Protein AF-A0AAD0V9E2-F1 (afdb_monomer_lite)

pLDDT: mean 88.87, std 8.42, range [39.0, 98.19]

Sequence (268 aa):
MKTNANAARIAAFSSDPAQRKAGRLEIISRFLQRSKSRSHQDLVESLNKDNLFIHELEEKDLLNFLSLAASHIESHELKSWLDLKFSMALKDHSFDQAKVILDFSTQKTRFAIDEFYGSLSNEILDFLELNQEQIVFEPFVQINWDHNIAGVEGFVRLIKLIEPDAFRQFVKHGHAENREFNTIGLLTQEGHFDGAFDSELADILIGKYLVACLNDTDAADTHKLILDQFDPAKVLYLLATQASYSESRETINALKKARAWADSKPKA

Organism: NCBI:txid629260

Structure (mmCIF, N/CA/C/O backbone):
data_AF-A0AAD0V9E2-F1
#
_entry.id   AF-A0AAD0V9E2-F1
#
loop_
_atom_site.group_PDB
_atom_site.id
_atom_site.type_symbol
_atom_site.label_atom_id
_atom_site.label_alt_id
_atom_site.label_comp_id
_atom_site.label_asym_id
_atom_site.label_entity_id
_atom_site.label_seq_id
_atom_site.pdbx_PDB_ins_code
_atom_site.Cartn_x
_atom_site.Cartn_y
_atom_site.Cartn_z
_atom_site.occupancy
_atom_site.B_iso_or_equiv
_atom_site.auth_seq_id
_atom_site.auth_comp_id
_atom_site.auth_asym_id
_atom_site.auth_atom_id
_atom_site.pdbx_PDB_model_num
ATOM 1 N N . MET A 1 1 ? -7.957 3.459 44.605 1.00 39.53 1 MET A N 1
ATOM 2 C CA . MET A 1 1 ? -6.626 3.998 44.244 1.00 39.53 1 MET A CA 1
ATOM 3 C C . MET A 1 1 ? -6.793 4.900 43.033 1.00 39.53 1 MET A C 1
ATOM 5 O O . MET A 1 1 ? -7.340 4.439 42.043 1.00 39.53 1 MET A O 1
ATOM 9 N N . LYS A 1 2 ? -6.408 6.181 43.114 1.00 39.00 2 LYS A N 1
ATOM 10 C CA . LYS A 1 2 ? -6.364 7.070 41.942 1.00 39.00 2 LYS A CA 1
ATOM 11 C C . LYS A 1 2 ? -5.094 6.729 41.164 1.00 39.00 2 LYS A C 1
ATOM 13 O O . LYS A 1 2 ? -4.028 7.240 41.491 1.00 39.00 2 LYS A O 1
ATOM 18 N N . THR A 1 3 ? -5.175 5.817 40.204 1.00 49.50 3 THR A N 1
ATOM 19 C CA . THR A 1 3 ? -4.084 5.636 39.246 1.00 49.50 3 THR A CA 1
ATOM 20 C C . THR A 1 3 ? -3.925 6.933 38.460 1.00 49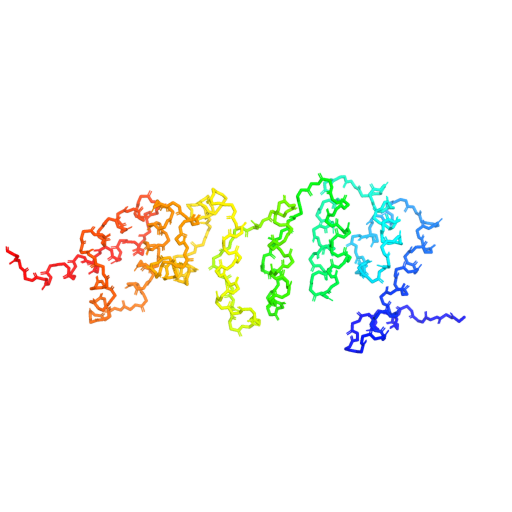.50 3 THR A C 1
ATOM 22 O O . THR A 1 3 ? -4.891 7.529 37.979 1.00 49.50 3 THR A O 1
ATOM 25 N N . ASN A 1 4 ? -2.691 7.431 38.418 1.00 63.94 4 ASN A N 1
ATOM 26 C CA . ASN A 1 4 ? -2.354 8.701 37.791 1.00 63.94 4 ASN A CA 1
ATOM 27 C C . ASN A 1 4 ? -2.741 8.637 36.307 1.00 63.94 4 ASN A C 1
ATOM 29 O O . ASN A 1 4 ? -2.368 7.687 35.613 1.00 63.94 4 ASN A O 1
ATOM 33 N N . ALA A 1 5 ? -3.475 9.633 35.801 1.00 62.62 5 ALA A N 1
ATOM 34 C CA . ALA A 1 5 ? -3.926 9.630 34.408 1.00 62.62 5 ALA A CA 1
ATOM 35 C C . ALA A 1 5 ? -2.751 9.456 33.424 1.00 62.62 5 ALA A C 1
ATOM 37 O O . ALA A 1 5 ? -2.849 8.731 32.435 1.00 62.62 5 ALA A O 1
ATOM 38 N N . ASN A 1 6 ? -1.615 10.046 33.797 1.00 76.19 6 ASN A N 1
ATOM 39 C CA . ASN A 1 6 ? -0.357 10.028 33.066 1.00 76.19 6 ASN A CA 1
ATOM 40 C C . ASN A 1 6 ? 0.352 8.665 33.091 1.00 76.19 6 ASN A C 1
ATOM 42 O O . ASN A 1 6 ? 1.025 8.334 32.124 1.00 76.19 6 ASN A O 1
ATOM 46 N N . ALA A 1 7 ? 0.175 7.854 34.139 1.00 85.00 7 ALA A N 1
ATOM 47 C CA . ALA A 1 7 ? 0.834 6.550 34.241 1.00 85.00 7 ALA A CA 1
ATOM 48 C C . ALA A 1 7 ? 0.309 5.569 33.180 1.00 85.00 7 ALA A C 1
ATOM 50 O O . ALA A 1 7 ? 1.101 4.949 32.481 1.00 85.00 7 ALA A O 1
ATOM 51 N N . ALA A 1 8 ? -1.014 5.512 32.985 1.00 85.00 8 ALA A N 1
ATOM 52 C CA . ALA A 1 8 ? -1.628 4.679 31.947 1.00 85.00 8 ALA A CA 1
ATOM 53 C C . ALA A 1 8 ? -1.215 5.114 30.533 1.00 85.00 8 ALA A C 1
ATOM 55 O O . ALA A 1 8 ? -0.962 4.276 29.675 1.00 85.00 8 ALA A O 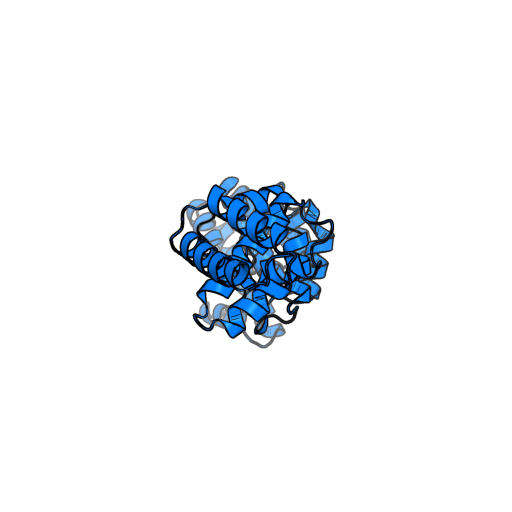1
ATOM 56 N N . ARG A 1 9 ? -1.104 6.433 30.302 1.00 85.44 9 ARG A N 1
ATOM 57 C CA . ARG A 1 9 ? -0.650 6.986 29.016 1.00 85.44 9 ARG A CA 1
ATOM 58 C C . ARG A 1 9 ? 0.783 6.580 28.705 1.00 85.44 9 ARG A C 1
ATOM 60 O O . ARG A 1 9 ? 1.043 6.207 27.575 1.00 85.44 9 ARG A O 1
ATOM 67 N N . ILE A 1 10 ? 1.684 6.630 29.685 1.00 88.31 10 ILE A N 1
ATOM 68 C CA . ILE A 1 10 ? 3.071 6.178 29.507 1.00 88.31 10 ILE A CA 1
ATOM 69 C C . ILE A 1 10 ? 3.104 4.663 29.279 1.00 88.31 10 ILE A C 1
ATOM 71 O O . ILE A 1 10 ? 3.723 4.199 28.326 1.00 88.31 10 ILE A O 1
ATOM 75 N N . ALA A 1 11 ? 2.387 3.899 30.110 1.00 90.56 11 ALA A N 1
ATOM 76 C CA . ALA A 1 11 ? 2.336 2.445 30.006 1.00 90.56 11 ALA A CA 1
ATOM 77 C C . ALA A 1 11 ? 1.823 1.978 28.636 1.00 90.56 11 ALA A C 1
ATOM 79 O O . ALA A 1 11 ? 2.380 1.038 28.088 1.00 90.56 11 ALA A O 1
ATOM 80 N N . ALA A 1 12 ? 0.850 2.675 28.035 1.00 90.19 12 ALA A N 1
ATOM 81 C CA . ALA A 1 12 ? 0.279 2.341 26.727 1.00 90.19 12 ALA A CA 1
ATOM 82 C C . ALA A 1 12 ? 1.270 2.371 25.543 1.00 90.19 12 ALA A C 1
ATOM 84 O O . ALA A 1 12 ? 0.937 1.862 24.470 1.00 90.19 12 ALA A O 1
ATOM 85 N N . PHE A 1 13 ? 2.470 2.929 25.735 1.00 90.44 13 PHE A N 1
ATOM 86 C CA . PHE A 1 13 ? 3.571 2.933 24.762 1.00 90.44 13 PHE A CA 1
ATOM 87 C C . PHE A 1 13 ? 4.803 2.158 25.256 1.00 90.44 13 PHE A C 1
ATOM 89 O O . PHE A 1 13 ? 5.891 2.306 24.705 1.00 90.44 13 PHE A O 1
ATOM 96 N N . SER A 1 14 ? 4.656 1.343 26.304 1.00 92.25 14 SER A N 1
ATOM 97 C CA . SER A 1 14 ? 5.751 0.528 26.830 1.00 92.25 14 SER A CA 1
ATOM 98 C C . SER A 1 14 ? 6.231 -0.506 25.806 1.00 92.25 14 SER A C 1
ATOM 100 O O . SER A 1 14 ? 5.445 -1.072 25.038 1.00 92.25 14 SER A O 1
ATOM 102 N N . SER A 1 15 ? 7.533 -0.790 25.820 1.00 90.75 15 SER A N 1
ATOM 103 C CA . SER A 1 15 ? 8.104 -1.918 25.081 1.00 90.75 15 SER A CA 1
ATOM 104 C C . SER A 1 15 ? 7.726 -3.268 25.699 1.00 90.75 15 SER A C 1
ATOM 106 O O . SER A 1 15 ? 7.717 -4.266 24.986 1.00 90.75 15 SER A O 1
ATOM 108 N N . ASP A 1 16 ? 7.362 -3.300 26.988 1.00 94.25 16 ASP A N 1
ATOM 109 C CA . ASP A 1 16 ? 6.816 -4.478 27.669 1.00 94.25 16 ASP A CA 1
ATOM 110 C C . ASP A 1 16 ? 5.344 -4.695 27.252 1.00 94.25 16 ASP A C 1
ATOM 112 O O . ASP A 1 16 ? 4.491 -3.862 27.591 1.00 94.25 16 ASP A O 1
ATOM 116 N N . PRO A 1 17 ? 5.009 -5.803 26.557 1.00 90.88 17 PRO A N 1
ATOM 117 C CA . PRO A 1 17 ? 3.654 -6.065 26.076 1.00 90.88 17 PRO A CA 1
ATOM 118 C C . PRO A 1 17 ? 2.599 -6.124 27.186 1.00 90.88 17 PRO A C 1
ATOM 120 O O . PRO A 1 17 ? 1.478 -5.656 26.986 1.00 90.88 17 PRO A O 1
ATOM 123 N N . ALA A 1 18 ? 2.938 -6.654 28.366 1.00 93.12 18 ALA A N 1
ATOM 124 C CA . ALA A 1 18 ? 1.983 -6.794 29.462 1.00 93.12 18 ALA A CA 1
ATOM 125 C C . ALA A 1 18 ? 1.617 -5.425 30.051 1.00 93.12 18 ALA A C 1
ATOM 127 O O . ALA A 1 18 ? 0.440 -5.121 30.264 1.00 93.12 18 ALA A O 1
ATOM 128 N N . GLN A 1 19 ? 2.619 -4.565 30.257 1.00 94.19 19 GLN A N 1
ATOM 129 C CA . GLN A 1 19 ? 2.397 -3.186 30.701 1.00 94.19 19 GLN A CA 1
ATOM 130 C C . GLN A 1 19 ? 1.668 -2.363 29.640 1.00 94.19 19 GLN A C 1
ATOM 132 O O . GLN A 1 19 ? 0.772 -1.584 29.975 1.00 94.19 19 GLN A O 1
ATOM 137 N N . ARG A 1 20 ? 2.019 -2.569 28.366 1.00 94.12 20 ARG A N 1
ATOM 138 C CA . ARG A 1 20 ? 1.375 -1.919 27.228 1.00 94.12 20 ARG A CA 1
ATOM 139 C C . ARG A 1 20 ? -0.112 -2.230 27.166 1.00 94.12 20 ARG A C 1
ATOM 141 O O . ARG A 1 20 ? -0.917 -1.297 27.214 1.00 94.12 20 ARG A O 1
ATOM 148 N N . LYS A 1 21 ? -0.477 -3.514 27.163 1.00 94.31 21 LYS A N 1
ATOM 149 C CA . LYS A 1 21 ? -1.875 -3.961 27.179 1.00 94.31 21 LYS A CA 1
ATOM 150 C C . LYS A 1 21 ? -2.628 -3.395 28.383 1.00 94.31 21 LYS A C 1
ATOM 152 O O . LYS A 1 21 ? -3.688 -2.796 28.219 1.00 94.31 21 LYS A O 1
ATOM 157 N N . ALA A 1 22 ? -2.058 -3.486 29.588 1.00 93.81 22 ALA A N 1
ATOM 158 C CA . ALA A 1 22 ? -2.688 -2.952 30.797 1.00 93.81 22 ALA A CA 1
ATOM 159 C C . ALA A 1 22 ? -2.946 -1.434 30.716 1.00 93.81 22 ALA A C 1
ATOM 161 O O . ALA A 1 22 ? -4.046 -0.976 31.032 1.00 93.81 22 ALA A O 1
ATOM 162 N N . GLY A 1 23 ? -1.965 -0.652 30.250 1.00 93.19 23 GLY A N 1
ATOM 163 C CA . GLY A 1 23 ? -2.105 0.796 30.076 1.00 93.19 23 GLY A CA 1
ATOM 164 C C . GLY A 1 23 ? -3.176 1.168 29.049 1.00 93.19 23 GLY A C 1
ATOM 165 O O . GLY A 1 23 ? -4.004 2.045 29.304 1.00 93.19 23 GLY A O 1
ATOM 166 N N . ARG A 1 24 ? -3.206 0.466 27.911 1.00 94.62 24 ARG A N 1
ATOM 167 C CA . ARG A 1 24 ? -4.195 0.659 26.841 1.00 94.62 24 ARG A CA 1
ATOM 168 C C . ARG A 1 24 ? -5.617 0.327 27.298 1.00 94.62 24 ARG A C 1
ATOM 170 O O . ARG A 1 24 ? -6.522 1.143 27.115 1.00 94.62 24 ARG A O 1
ATOM 177 N N . LEU A 1 25 ? -5.805 -0.805 27.978 1.00 95.12 25 LEU A N 1
ATOM 178 C CA . LEU A 1 25 ? -7.095 -1.192 28.559 1.00 95.12 25 LEU A CA 1
ATOM 179 C C . LEU A 1 25 ? -7.564 -0.204 29.637 1.00 95.12 25 LEU A C 1
ATOM 181 O O . LEU A 1 25 ? -8.751 0.119 29.708 1.00 95.12 25 LEU A O 1
ATOM 185 N N . GLU A 1 26 ? -6.653 0.336 30.453 1.00 93.44 26 GLU A N 1
ATOM 186 C CA . GLU A 1 26 ? -7.003 1.359 31.443 1.00 93.44 26 GLU A CA 1
ATOM 187 C C . GLU A 1 26 ? -7.483 2.663 30.780 1.00 93.44 26 GLU A C 1
ATOM 189 O O . GLU A 1 26 ? -8.441 3.278 31.260 1.00 93.44 26 GLU A O 1
ATOM 194 N N . ILE A 1 27 ? -6.870 3.083 29.665 1.00 91.50 27 ILE A N 1
ATOM 195 C CA . ILE A 1 27 ? -7.329 4.245 28.885 1.00 91.50 27 ILE A CA 1
ATOM 196 C C . ILE A 1 27 ? -8.765 4.021 28.390 1.00 91.50 27 ILE A C 1
ATOM 198 O O . ILE A 1 27 ? -9.619 4.885 28.606 1.00 91.50 27 ILE A O 1
ATOM 202 N N . ILE A 1 28 ? -9.051 2.854 27.807 1.00 93.31 28 ILE A N 1
ATOM 203 C CA . ILE A 1 28 ? -10.390 2.504 27.307 1.00 93.31 28 ILE A CA 1
ATOM 204 C C . ILE A 1 28 ? -11.409 2.466 28.450 1.00 93.31 28 ILE A C 1
ATOM 206 O O . ILE A 1 28 ? -12.482 3.059 28.350 1.00 93.31 28 ILE A O 1
ATOM 210 N N . SER A 1 29 ? -11.067 1.835 29.574 1.00 92.06 29 SER A N 1
ATOM 211 C CA . SER A 1 29 ? -11.937 1.766 30.753 1.00 92.06 29 SER A CA 1
ATOM 212 C C . SER A 1 29 ? -12.299 3.158 31.278 1.00 92.06 29 SER A C 1
ATOM 214 O O . SER A 1 29 ? -13.466 3.449 31.550 1.00 92.06 29 SER A O 1
ATOM 216 N N . ARG A 1 30 ? -11.325 4.074 31.351 1.00 88.88 30 ARG A N 1
ATOM 217 C CA . ARG A 1 30 ? -11.574 5.467 31.754 1.00 88.88 30 ARG A CA 1
ATOM 218 C C . ARG A 1 30 ? -12.443 6.213 30.748 1.00 88.88 30 ARG A C 1
ATOM 220 O O . ARG A 1 30 ? -13.294 6.996 31.171 1.00 88.88 30 ARG A O 1
ATOM 227 N N . PHE A 1 31 ? -12.247 5.985 29.451 1.00 90.88 31 PHE A N 1
ATOM 228 C CA . PHE A 1 31 ? -13.122 6.530 28.415 1.00 90.88 31 PHE A CA 1
ATOM 229 C C . PHE A 1 31 ? -14.569 6.051 28.625 1.00 90.88 31 PHE A C 1
ATOM 231 O O . PHE A 1 31 ? -15.468 6.879 28.755 1.00 90.88 31 PHE A O 1
ATOM 238 N N . LEU A 1 32 ? -14.786 4.741 28.793 1.00 89.75 32 LEU A N 1
ATOM 239 C CA . LEU A 1 32 ? -16.109 4.142 29.021 1.00 89.75 32 LEU A CA 1
ATOM 240 C C . LEU A 1 32 ? -16.766 4.577 30.341 1.00 89.75 32 LEU A C 1
ATOM 242 O O . LEU A 1 32 ? -17.988 4.602 30.463 1.00 89.75 32 LEU A O 1
ATOM 246 N N . GLN A 1 33 ? -15.980 4.905 31.367 1.00 88.31 33 GLN A N 1
ATOM 247 C CA . GLN A 1 33 ? -16.515 5.485 32.600 1.00 88.31 33 GLN A CA 1
ATOM 248 C C . GLN A 1 33 ? -16.988 6.924 32.384 1.00 88.31 33 GLN A C 1
ATOM 250 O O . GLN A 1 33 ? -18.043 7.302 32.889 1.00 88.31 33 GLN A O 1
ATOM 255 N N . ARG A 1 34 ? -16.226 7.723 31.627 1.00 84.31 34 ARG A N 1
ATOM 256 C CA . ARG A 1 34 ? -16.551 9.127 31.335 1.00 84.31 34 ARG A CA 1
ATOM 257 C C . ARG A 1 34 ? -17.710 9.268 30.356 1.00 84.31 34 ARG A C 1
ATOM 259 O O . ARG A 1 34 ? -18.482 10.214 30.491 1.00 84.31 34 ARG A O 1
ATOM 266 N N . SER A 1 35 ? -17.845 8.346 29.405 1.00 83.38 35 SER A N 1
ATOM 267 C CA . SER A 1 35 ? -18.926 8.364 28.416 1.00 83.38 35 SER A CA 1
ATOM 268 C C . SER A 1 35 ? -20.313 8.295 29.060 1.00 83.38 35 SER A C 1
ATOM 270 O O . SER A 1 35 ? -21.256 8.874 28.539 1.00 83.38 35 SER A O 1
ATOM 272 N N . LYS A 1 36 ? -20.435 7.678 30.243 1.00 83.81 36 LYS A N 1
ATOM 273 C CA . LYS A 1 36 ? -21.698 7.578 30.996 1.00 83.81 36 LYS A CA 1
ATOM 274 C C . LYS A 1 36 ? -22.211 8.907 31.556 1.00 83.81 36 LYS A C 1
ATOM 276 O O . LYS A 1 36 ? -23.373 8.981 31.939 1.00 83.81 36 LYS A O 1
ATOM 281 N N . SER A 1 37 ? -21.358 9.924 31.674 1.00 80.50 37 SER A N 1
ATOM 282 C CA . SER A 1 37 ? -21.682 11.178 32.368 1.00 80.50 37 SER A CA 1
ATOM 283 C C . SER A 1 37 ? -21.421 12.437 31.540 1.00 80.50 37 SER A C 1
ATOM 285 O O . SER A 1 37 ? -21.526 13.538 32.076 1.00 80.50 37 SER A O 1
ATOM 287 N N . ARG A 1 38 ? -21.005 12.300 30.277 1.00 76.12 38 ARG A N 1
ATOM 288 C CA . ARG A 1 38 ? -20.641 13.422 29.399 1.00 76.12 38 ARG A CA 1
ATOM 289 C C . ARG A 1 38 ? -21.721 13.715 28.369 1.00 76.12 38 ARG A C 1
ATOM 291 O O . ARG A 1 38 ? -22.545 12.857 28.062 1.00 76.12 38 ARG A O 1
ATOM 298 N N . SER A 1 39 ? -21.696 14.940 27.843 1.00 78.50 39 SER A N 1
ATOM 299 C CA . SER A 1 39 ? -22.529 15.299 26.702 1.00 78.50 39 SER A CA 1
ATOM 300 C C . SER A 1 39 ? -22.097 14.507 25.463 1.00 78.50 39 SER A C 1
ATOM 302 O O . SER A 1 39 ? -20.950 14.066 25.355 1.00 78.50 39 SER A O 1
ATOM 304 N N . HIS A 1 40 ? -23.020 14.336 24.517 1.00 78.44 40 HIS A N 1
ATOM 305 C CA . HIS A 1 40 ? -22.758 13.648 23.253 1.00 78.44 40 HIS A CA 1
ATOM 306 C C . HIS A 1 40 ? -21.571 14.269 22.493 1.00 78.44 40 HIS A C 1
ATOM 308 O O . HIS A 1 40 ? -20.695 13.552 22.017 1.00 78.44 40 HIS A O 1
ATOM 314 N N . GLN A 1 41 ? -21.491 15.603 22.464 1.00 79.25 41 GLN A N 1
ATOM 315 C CA . GLN A 1 41 ? -20.437 16.343 21.769 1.00 79.25 41 GLN A CA 1
ATOM 316 C C . GLN A 1 41 ? -19.044 16.088 22.370 1.00 79.25 41 GLN A C 1
ATOM 318 O O . GLN A 1 41 ? -18.093 15.835 21.633 1.00 79.25 41 GLN A O 1
ATOM 323 N N . ASP A 1 42 ? -18.928 16.056 23.702 1.00 78.19 42 ASP A N 1
ATOM 324 C CA . ASP A 1 42 ? -17.654 15.760 24.377 1.00 78.19 42 ASP A CA 1
ATOM 325 C C . ASP A 1 42 ? -17.176 14.320 24.116 1.00 78.19 42 ASP A C 1
ATOM 327 O O . ASP A 1 42 ? -15.978 14.023 24.180 1.00 78.19 42 ASP A O 1
ATOM 331 N N . LEU A 1 43 ? -18.115 13.397 23.888 1.00 82.06 43 LEU A N 1
ATOM 332 C CA . LEU A 1 43 ? -17.837 11.984 23.641 1.00 82.06 43 LEU A CA 1
ATOM 333 C C . LEU A 1 43 ? -17.285 11.780 22.228 1.00 82.06 43 LEU A C 1
ATOM 335 O O . LEU A 1 43 ? -16.264 11.108 22.087 1.00 82.06 43 LEU A O 1
ATOM 339 N N . VAL A 1 44 ? -17.886 12.421 21.222 1.00 81.62 44 VAL A N 1
ATOM 340 C CA . VAL A 1 44 ? -17.375 12.443 19.839 1.00 81.62 44 VAL A CA 1
ATOM 341 C C . VAL A 1 44 ? -15.974 13.049 19.792 1.00 81.62 44 VAL A C 1
ATOM 343 O O . VAL A 1 44 ? -15.051 12.453 19.238 1.00 81.62 44 VAL A O 1
ATOM 346 N N . GLU A 1 45 ? -15.767 14.183 20.467 1.00 83.38 45 GLU A N 1
ATOM 347 C CA . GLU A 1 45 ? -14.443 14.802 20.557 1.00 83.38 45 GLU A CA 1
ATOM 348 C C . GLU A 1 45 ? -13.411 13.857 21.195 1.00 83.38 45 GLU A C 1
ATOM 350 O O . GLU A 1 45 ? -12.277 13.764 20.726 1.00 83.38 45 GLU A O 1
ATOM 355 N N . SER A 1 46 ? -13.807 13.110 22.229 1.00 83.44 46 SER A N 1
ATOM 356 C CA . SER A 1 46 ? -12.925 12.144 22.893 1.00 83.44 46 SER A CA 1
ATOM 357 C C . SER A 1 46 ? -12.631 10.924 22.005 1.00 83.44 46 SER A C 1
ATOM 359 O O . SER A 1 46 ? -11.487 10.487 21.960 1.00 83.44 46 SER A O 1
ATOM 361 N N . LEU A 1 47 ? -13.610 10.400 21.254 1.00 86.06 47 LEU A N 1
ATOM 362 C CA . LEU A 1 47 ? -13.403 9.292 20.302 1.00 86.06 47 LEU A CA 1
ATOM 363 C C . LEU A 1 47 ? -12.384 9.641 19.209 1.00 86.06 47 LEU A C 1
ATOM 365 O O . LEU A 1 47 ? -11.625 8.766 18.785 1.00 86.06 47 LEU A O 1
ATOM 369 N N . ASN A 1 48 ? -12.366 10.908 18.789 1.00 78.81 48 ASN A N 1
ATOM 370 C CA . ASN A 1 48 ? -11.488 11.409 17.734 1.00 78.81 48 ASN A CA 1
ATOM 371 C C . ASN A 1 48 ? -10.103 11.829 18.251 1.00 78.81 48 ASN A C 1
ATOM 373 O O . ASN A 1 48 ? -9.115 11.675 17.538 1.00 78.81 48 ASN A O 1
ATOM 377 N N . LYS A 1 49 ? -10.008 12.366 19.476 1.00 80.69 49 LYS A N 1
ATOM 378 C CA . LYS A 1 49 ? -8.741 12.879 20.033 1.00 80.69 49 LYS A CA 1
ATOM 379 C C . LYS A 1 49 ? -7.971 11.869 20.872 1.00 80.69 49 LYS A C 1
ATOM 381 O O . LYS A 1 49 ? -6.747 11.976 20.972 1.00 80.69 49 LYS A O 1
ATOM 386 N N . ASP A 1 50 ? -8.655 10.925 21.512 1.00 80.62 50 ASP A N 1
ATOM 387 C CA . ASP A 1 50 ? -7.987 9.949 22.360 1.00 80.62 50 ASP A CA 1
ATOM 388 C C . ASP A 1 50 ? -7.404 8.809 21.510 1.00 80.62 50 ASP A C 1
ATOM 390 O O . ASP A 1 50 ? -8.067 8.212 20.657 1.00 80.62 50 ASP A O 1
ATOM 394 N N . ASN A 1 51 ? -6.153 8.440 21.798 1.00 81.94 51 ASN A N 1
ATOM 395 C CA . ASN A 1 51 ? -5.525 7.240 21.244 1.00 81.94 51 ASN A CA 1
ATOM 396 C C . ASN A 1 51 ? -6.125 5.992 21.907 1.00 81.94 51 ASN A C 1
ATOM 398 O O . ASN A 1 51 ? -5.536 5.391 22.806 1.00 81.94 51 ASN A O 1
ATOM 402 N N . LEU A 1 52 ? -7.341 5.641 21.495 1.00 91.62 52 LEU A N 1
ATOM 403 C CA . LEU A 1 52 ? -8.053 4.449 21.943 1.00 91.62 52 LEU A CA 1
ATOM 404 C C . LEU A 1 52 ? -7.563 3.245 21.131 1.00 91.62 52 LEU A C 1
ATOM 406 O O . LEU A 1 52 ? -7.862 3.142 19.939 1.00 91.62 52 LEU A O 1
ATOM 410 N N . PHE A 1 53 ? -6.800 2.365 21.780 1.00 93.38 53 PHE A N 1
ATOM 411 C CA . PHE A 1 53 ? -6.256 1.121 21.219 1.00 93.38 53 PHE A CA 1
ATOM 412 C C . PHE A 1 53 ? -7.288 -0.005 21.337 1.00 93.38 53 PHE A C 1
ATOM 414 O O . PHE A 1 53 ? -7.112 -0.956 22.096 1.00 93.38 53 PHE A O 1
ATOM 421 N N . ILE A 1 54 ? -8.426 0.163 20.661 1.00 96.00 54 ILE A N 1
ATOM 422 C CA . ILE A 1 54 ? -9.597 -0.710 20.832 1.00 96.00 54 ILE A CA 1
ATOM 423 C C . ILE A 1 54 ? -9.315 -2.173 20.470 1.00 96.00 54 ILE A C 1
ATOM 425 O O . ILE A 1 54 ? -9.991 -3.056 20.978 1.00 96.00 54 ILE A O 1
ATOM 429 N N . HIS A 1 55 ? -8.288 -2.432 19.661 1.0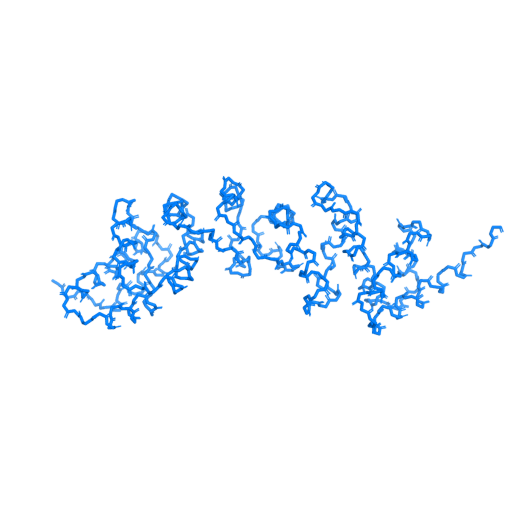0 96.19 55 HIS A N 1
ATOM 430 C CA . HIS A 1 55 ? -7.824 -3.770 19.294 1.00 96.19 55 HIS A CA 1
ATOM 431 C C . HIS A 1 55 ? -7.173 -4.556 20.443 1.00 96.19 55 HIS A C 1
ATOM 433 O O . HIS A 1 55 ? -6.818 -5.709 20.262 1.00 96.19 55 HIS A O 1
ATOM 439 N N . GLU A 1 56 ? -7.032 -3.969 21.632 1.00 96.62 56 GLU A N 1
ATOM 440 C CA . GLU A 1 56 ? -6.677 -4.708 22.854 1.00 96.62 56 GLU A CA 1
ATOM 441 C C . GLU A 1 56 ? -7.890 -5.382 23.516 1.00 96.62 56 GLU A C 1
ATOM 443 O O . GLU A 1 56 ? -7.726 -6.174 24.450 1.00 96.62 56 GLU A O 1
ATOM 448 N N . LEU A 1 57 ? -9.108 -5.026 23.087 1.00 97.00 57 LEU A N 1
ATOM 449 C CA . LEU A 1 57 ? -10.348 -5.617 23.575 1.00 97.00 57 LEU A CA 1
ATOM 450 C C . LEU A 1 57 ? -10.576 -6.989 22.937 1.00 97.00 57 LEU A C 1
ATOM 452 O O . LEU A 1 57 ? -10.339 -7.196 21.748 1.00 97.00 57 LEU A O 1
ATOM 456 N N . GLU A 1 58 ? -11.119 -7.905 23.732 1.00 96.75 58 GLU A N 1
ATOM 457 C CA . GLU A 1 58 ? -11.643 -9.172 23.229 1.00 96.75 58 GLU A CA 1
ATOM 458 C C . GLU A 1 58 ? -12.850 -8.916 22.311 1.00 96.75 58 GLU A C 1
ATOM 460 O O . GLU A 1 58 ? -13.570 -7.930 22.483 1.00 96.75 58 GLU A O 1
ATOM 465 N N . GLU A 1 59 ? -13.104 -9.821 21.363 1.00 96.75 59 GLU A N 1
ATOM 466 C CA . GLU A 1 59 ? -14.083 -9.654 20.274 1.00 96.75 59 GLU A CA 1
ATOM 467 C C . GLU A 1 59 ? -15.438 -9.087 20.730 1.00 96.75 59 GLU A C 1
ATOM 469 O O . GLU A 1 59 ? -15.927 -8.097 20.185 1.00 96.75 59 GLU A O 1
ATOM 474 N N . LYS A 1 60 ? -16.038 -9.671 21.774 1.00 97.06 60 LYS A N 1
ATOM 475 C CA . LYS A 1 60 ? -17.340 -9.226 22.289 1.00 97.06 60 LYS A CA 1
ATOM 47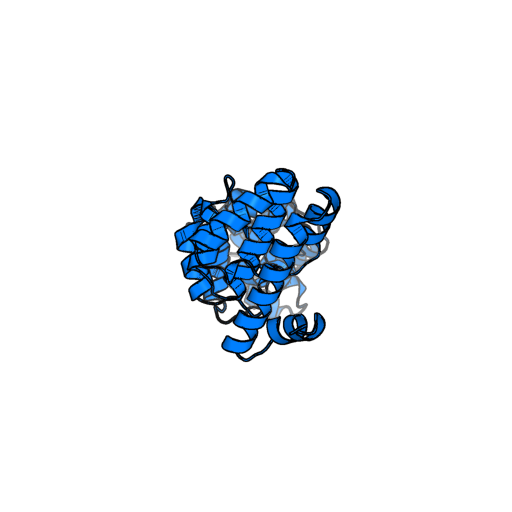6 C C . LYS A 1 60 ? -17.308 -7.774 22.775 1.00 97.06 60 LYS A C 1
ATOM 478 O O . LYS A 1 60 ? -18.241 -7.013 22.521 1.00 97.06 60 LYS A O 1
ATOM 483 N N . ASP A 1 61 ? -16.264 -7.399 23.505 1.00 97.00 61 ASP A N 1
ATOM 484 C CA . ASP A 1 61 ? -16.129 -6.052 24.057 1.00 97.00 61 ASP A CA 1
ATOM 485 C C . ASP A 1 61 ? -15.751 -5.044 22.971 1.00 97.00 61 ASP A C 1
ATOM 487 O O . ASP A 1 61 ? -16.230 -3.909 22.999 1.00 97.00 61 ASP A O 1
ATOM 491 N N . LEU A 1 62 ? -14.975 -5.478 21.975 1.00 97.81 62 LEU A N 1
ATOM 492 C CA . LEU A 1 62 ? -14.684 -4.710 20.773 1.00 97.81 62 LEU A CA 1
ATOM 493 C C . LEU A 1 62 ? -15.968 -4.401 19.994 1.00 97.81 62 LEU A C 1
ATOM 495 O O . LEU A 1 62 ? -16.234 -3.235 19.727 1.00 97.81 62 LEU A O 1
ATOM 499 N N . LEU A 1 63 ? -16.817 -5.393 19.713 1.00 97.56 63 LEU A N 1
ATOM 500 C CA . LEU A 1 63 ? -18.101 -5.185 19.028 1.00 97.56 63 LEU A CA 1
ATOM 501 C C . LEU A 1 63 ? -19.026 -4.229 19.792 1.00 97.56 63 LEU A C 1
ATOM 503 O O . LEU A 1 63 ? -19.662 -3.359 19.190 1.00 97.56 63 LEU A O 1
ATOM 507 N N . ASN A 1 64 ? -19.072 -4.342 21.122 1.00 96.00 64 ASN A N 1
ATOM 508 C CA . ASN A 1 64 ? -19.819 -3.405 21.962 1.00 96.00 64 ASN A CA 1
ATOM 509 C C . ASN A 1 64 ? -19.259 -1.979 21.849 1.00 96.00 64 ASN A C 1
ATOM 511 O O . ASN A 1 64 ? -20.025 -1.017 21.764 1.00 96.00 64 ASN A O 1
ATOM 515 N N . PHE A 1 65 ? -17.931 -1.834 21.831 1.00 95.81 65 PHE A N 1
ATOM 516 C CA . PHE A 1 65 ? -17.269 -0.542 21.672 1.00 95.81 65 PHE A CA 1
ATOM 517 C C . PHE A 1 65 ? -17.529 0.064 20.288 1.00 95.81 65 PHE A C 1
ATOM 519 O O . PHE A 1 65 ? -17.870 1.241 20.187 1.00 95.81 65 PHE A O 1
ATOM 526 N N . LEU A 1 66 ? -17.405 -0.735 19.228 1.00 95.75 66 LEU A N 1
ATOM 527 C CA . LEU A 1 66 ? -17.668 -0.323 17.850 1.00 95.75 66 LEU A CA 1
ATOM 528 C C . LEU A 1 66 ? -19.126 0.119 17.676 1.00 95.75 66 LEU A C 1
ATOM 530 O O . LEU A 1 66 ? -19.382 1.176 17.106 1.00 95.75 66 LEU A O 1
ATOM 534 N N . SER A 1 67 ? -20.074 -0.619 18.258 1.00 94.88 67 SER A N 1
ATOM 535 C CA . SER A 1 67 ? -21.496 -0.250 18.261 1.00 94.88 67 SER A CA 1
ATOM 536 C C . SER A 1 67 ? -21.751 1.073 18.990 1.00 94.88 67 SER A C 1
ATOM 538 O O . SER A 1 67 ? -22.527 1.902 18.517 1.00 94.88 67 SER A O 1
ATOM 540 N N . LEU A 1 68 ? -21.070 1.302 20.121 1.00 92.19 68 LEU A N 1
ATOM 541 C CA . LEU A 1 68 ? -21.123 2.577 20.838 1.00 92.19 68 LEU A CA 1
ATOM 542 C C . LEU A 1 68 ? -20.565 3.720 19.980 1.00 92.19 68 LEU A C 1
ATOM 544 O O . LEU A 1 68 ? -21.186 4.775 19.905 1.00 92.19 68 LEU A O 1
ATOM 548 N N . ALA A 1 69 ? -19.410 3.531 19.339 1.00 92.31 69 ALA A N 1
ATOM 549 C CA . ALA A 1 69 ? -18.816 4.546 18.472 1.00 92.31 69 ALA A CA 1
ATOM 550 C C . ALA A 1 69 ? -19.736 4.868 17.283 1.00 92.31 69 ALA A C 1
ATOM 552 O O . ALA A 1 69 ? -20.010 6.036 17.018 1.00 92.31 69 ALA A O 1
ATOM 553 N N . ALA A 1 70 ? -20.299 3.844 16.637 1.00 92.12 70 ALA A N 1
ATOM 554 C CA . ALA A 1 70 ? -21.205 3.993 15.502 1.00 92.12 70 ALA A CA 1
ATOM 555 C C . ALA A 1 70 ? -22.515 4.719 15.845 1.00 92.12 70 ALA A C 1
ATOM 557 O O . ALA A 1 70 ? -23.101 5.362 14.980 1.00 92.12 70 ALA A O 1
ATOM 558 N N . SER A 1 71 ? -22.977 4.659 17.099 1.00 90.62 71 SER A N 1
ATOM 559 C CA . SER A 1 71 ? -24.163 5.408 17.529 1.00 90.62 71 SER A CA 1
ATOM 560 C C . SER A 1 71 ? -23.879 6.883 17.849 1.00 90.62 71 SER A C 1
ATOM 562 O O . SER A 1 71 ? -24.811 7.608 18.194 1.00 90.62 71 SER A O 1
ATOM 564 N N . HIS A 1 72 ? -22.612 7.310 17.823 1.00 88.75 72 HIS A N 1
ATOM 565 C CA . HIS A 1 72 ? -22.192 8.663 18.201 1.00 88.75 72 HIS A CA 1
ATOM 566 C C . HIS A 1 72 ? -21.459 9.414 17.092 1.00 88.75 72 HIS A C 1
ATOM 568 O O . HIS A 1 72 ? -21.572 10.631 17.019 1.00 88.75 72 HIS A O 1
ATOM 574 N N . ILE A 1 73 ? -20.706 8.711 16.252 1.00 87.00 73 ILE A N 1
ATOM 575 C CA . ILE A 1 73 ? -19.964 9.302 15.143 1.00 87.00 73 ILE A CA 1
ATOM 576 C C . ILE A 1 73 ? -20.861 9.314 13.900 1.00 87.00 73 ILE A C 1
ATOM 578 O O . ILE A 1 73 ? -21.545 8.331 13.611 1.00 87.00 73 ILE A O 1
ATOM 582 N N . GLU A 1 74 ? -20.851 10.414 13.145 1.00 86.81 74 GLU A N 1
ATOM 583 C CA . GLU A 1 74 ? -21.556 10.472 11.865 1.00 86.81 74 GLU A CA 1
ATOM 584 C C . GLU A 1 74 ? -21.002 9.433 10.883 1.00 86.81 74 GLU A C 1
ATOM 586 O O . GLU A 1 74 ? -19.812 9.130 10.877 1.00 86.81 74 GLU A O 1
ATOM 591 N N . SER A 1 75 ? -21.842 8.899 9.993 1.00 85.19 75 SER A N 1
ATOM 592 C CA . SER A 1 75 ? -21.465 7.764 9.134 1.00 85.19 75 SER A CA 1
ATOM 593 C C . SER A 1 75 ? -20.197 7.996 8.302 1.00 85.19 75 SER A C 1
ATOM 595 O O . SER A 1 75 ? -19.439 7.060 8.056 1.00 85.19 75 SER A O 1
ATOM 597 N N . HIS A 1 76 ? -19.965 9.233 7.855 1.00 83.06 76 HIS A N 1
ATOM 598 C CA . HIS A 1 76 ? -18.800 9.582 7.044 1.00 83.06 76 HIS A CA 1
ATOM 599 C C . HIS A 1 76 ? -17.509 9.685 7.877 1.00 83.06 76 HIS A C 1
ATOM 601 O O . HIS A 1 76 ? -16.454 9.246 7.425 1.00 83.06 76 HIS A O 1
ATOM 607 N N . GLU A 1 77 ? -17.593 10.200 9.106 1.00 88.75 77 GLU A N 1
ATOM 608 C CA . GLU A 1 77 ? -16.477 10.244 10.058 1.00 88.75 77 GLU A CA 1
ATOM 609 C C . GLU A 1 77 ? -16.166 8.850 10.616 1.00 88.75 77 GLU A C 1
ATOM 611 O O . GLU A 1 77 ? -15.001 8.500 10.800 1.00 88.75 77 GLU A O 1
ATOM 616 N N . LEU A 1 78 ? -17.201 8.027 10.823 1.00 91.31 78 LEU A N 1
ATOM 617 C CA . LEU A 1 78 ? -17.077 6.668 11.341 1.00 91.31 78 LEU A CA 1
ATOM 618 C C . LEU A 1 78 ? -16.207 5.817 10.422 1.00 91.31 78 LEU A C 1
ATOM 620 O O . LEU A 1 78 ? -15.365 5.074 10.913 1.00 91.31 78 LEU A O 1
ATOM 624 N N . LYS A 1 79 ? -16.371 5.952 9.102 1.00 91.38 79 LYS A N 1
ATOM 625 C CA . LYS A 1 79 ? -15.535 5.242 8.131 1.00 91.38 79 LYS A CA 1
ATOM 626 C C . LYS A 1 79 ? -14.056 5.575 8.322 1.00 91.38 79 LYS A C 1
ATOM 628 O O . LYS A 1 79 ? -13.256 4.675 8.535 1.00 91.38 79 LYS A O 1
ATOM 633 N N . SER A 1 80 ? -13.707 6.860 8.303 1.00 91.19 80 SER A N 1
ATOM 634 C CA . SER A 1 80 ? -12.322 7.311 8.491 1.00 91.19 80 SER A CA 1
ATOM 635 C C . SER A 1 80 ? -11.761 6.881 9.850 1.00 91.19 80 SER A C 1
ATOM 637 O O . SER A 1 80 ? -10.584 6.551 9.974 1.00 91.19 80 SER A O 1
ATOM 639 N N . TRP A 1 81 ? -12.610 6.855 10.879 1.00 92.75 81 TRP A N 1
ATOM 640 C CA . TRP A 1 81 ? -12.231 6.367 12.197 1.00 92.75 81 TRP A CA 1
ATOM 641 C C . TRP A 1 81 ? -11.963 4.855 12.196 1.00 92.75 81 TRP A C 1
ATOM 643 O O . TRP A 1 81 ? -10.959 4.424 12.758 1.00 92.75 81 TRP A O 1
ATOM 653 N N . LEU A 1 82 ? -12.804 4.050 11.540 1.00 94.88 82 LEU A N 1
ATOM 654 C CA . LEU A 1 82 ? -12.599 2.606 11.387 1.00 94.88 82 LEU A CA 1
ATOM 655 C C . LEU A 1 82 ? -11.343 2.294 10.564 1.00 94.88 82 LEU A C 1
ATOM 657 O O . LEU A 1 82 ? -10.573 1.440 10.996 1.00 94.88 82 LEU A O 1
ATOM 661 N N . ASP A 1 83 ? -11.096 3.018 9.465 1.00 94.38 83 ASP A N 1
ATOM 662 C CA . ASP A 1 83 ? -9.863 2.920 8.665 1.00 94.38 83 ASP A CA 1
ATOM 663 C C . ASP A 1 83 ? -8.626 3.105 9.572 1.00 94.38 83 ASP A C 1
ATOM 665 O O . ASP A 1 83 ? -7.732 2.259 9.612 1.00 94.38 83 ASP A O 1
ATOM 669 N N . LEU A 1 84 ? -8.626 4.144 10.420 1.00 93.75 84 LEU A N 1
ATOM 670 C CA . LEU A 1 84 ? -7.550 4.384 11.387 1.00 93.75 84 LEU A CA 1
ATOM 671 C C . LEU A 1 84 ? -7.401 3.239 12.404 1.00 93.75 84 LEU A C 1
ATOM 673 O O . LEU A 1 84 ? -6.281 2.822 12.710 1.00 93.75 84 LEU A O 1
ATOM 677 N N . LYS A 1 85 ? -8.505 2.737 12.975 1.00 95.19 85 LYS A N 1
ATOM 678 C CA . LYS A 1 85 ? -8.449 1.655 13.978 1.00 95.19 85 LYS A CA 1
ATOM 679 C C . LYS A 1 85 ? -8.002 0.331 13.374 1.00 95.19 85 LYS A C 1
ATOM 681 O O . LYS A 1 85 ? -7.250 -0.392 14.025 1.00 95.19 85 LYS A O 1
ATOM 686 N N . PHE A 1 86 ? -8.395 0.057 12.139 1.00 96.62 86 PHE A N 1
ATOM 687 C CA . PHE A 1 86 ? -7.900 -1.063 11.357 1.00 96.62 86 PHE A CA 1
ATOM 688 C C . PHE A 1 86 ? -6.382 -0.964 11.147 1.00 96.62 86 PHE A C 1
ATOM 690 O O . PHE A 1 86 ? -5.659 -1.888 11.524 1.00 96.62 86 PHE A O 1
ATOM 697 N N . SER A 1 87 ? -5.878 0.184 10.672 1.00 95.69 87 SER A N 1
ATOM 698 C CA . SER A 1 87 ? -4.435 0.413 10.510 1.00 95.69 87 SER A CA 1
ATOM 699 C C . SER A 1 87 ? -3.661 0.229 11.820 1.00 95.69 87 SER A C 1
ATOM 701 O O . SER A 1 87 ? -2.589 -0.377 11.840 1.00 95.69 87 SER A O 1
ATOM 703 N N . MET A 1 88 ? -4.200 0.724 12.941 1.00 94.38 88 MET A N 1
ATOM 704 C CA . MET A 1 88 ? -3.593 0.537 14.265 1.00 94.38 88 MET A CA 1
ATOM 705 C C . MET A 1 88 ? -3.531 -0.941 14.676 1.00 94.38 88 MET A C 1
ATOM 707 O O . MET A 1 88 ? -2.500 -1.378 15.187 1.00 94.38 88 MET A O 1
ATOM 711 N N . ALA A 1 89 ? -4.604 -1.704 14.447 1.00 96.12 89 ALA A N 1
ATOM 712 C CA . ALA A 1 89 ? -4.662 -3.126 14.774 1.00 96.12 89 ALA A CA 1
ATOM 713 C C . ALA A 1 89 ? -3.642 -3.939 13.962 1.00 96.12 89 ALA A C 1
ATOM 715 O O . ALA A 1 89 ? -2.941 -4.777 14.530 1.00 96.12 89 ALA A O 1
ATOM 716 N N . LEU A 1 90 ? -3.502 -3.646 12.663 1.00 96.38 90 LEU A N 1
ATOM 717 C CA . LEU A 1 90 ? -2.513 -4.297 11.799 1.00 96.38 90 LEU A CA 1
ATOM 718 C C . LEU A 1 90 ? -1.073 -4.020 12.244 1.00 96.38 90 LEU A C 1
ATOM 720 O O . LEU A 1 90 ? -0.278 -4.951 12.338 1.00 96.38 90 LEU A O 1
ATOM 724 N N . LYS A 1 91 ? -0.734 -2.767 12.574 1.00 93.44 91 LYS A N 1
ATOM 725 C CA . LYS A 1 91 ? 0.616 -2.400 13.052 1.00 93.44 91 LYS A CA 1
ATOM 726 C C . LYS A 1 91 ? 1.002 -3.147 14.326 1.00 93.44 91 LYS A C 1
ATOM 728 O O . LYS A 1 91 ? 2.142 -3.583 14.478 1.00 93.44 91 LYS A O 1
ATOM 733 N N . ASP A 1 92 ? 0.036 -3.350 15.214 1.00 93.38 92 ASP A N 1
ATOM 734 C CA . ASP A 1 92 ? 0.216 -4.113 16.448 1.00 93.38 92 ASP A CA 1
ATOM 735 C C . ASP A 1 92 ? 0.024 -5.631 16.263 1.00 93.38 92 ASP A C 1
ATOM 737 O O . ASP A 1 92 ? -0.009 -6.361 17.253 1.00 93.38 92 ASP A O 1
ATOM 741 N N . HIS A 1 93 ? -0.095 -6.117 15.019 1.00 95.19 93 HIS A N 1
ATOM 742 C CA . HIS A 1 93 ? -0.272 -7.533 14.674 1.00 95.19 93 HIS A CA 1
ATOM 743 C C . HIS A 1 93 ? -1.474 -8.188 15.386 1.00 95.19 93 HIS A C 1
ATOM 745 O O . HIS A 1 93 ? -1.496 -9.387 15.655 1.00 95.19 93 HIS A O 1
ATOM 751 N N . SER A 1 94 ? -2.500 -7.392 15.701 1.00 96.44 94 SER A N 1
ATOM 752 C CA . SER A 1 94 ? -3.747 -7.838 16.334 1.00 96.44 94 SER A CA 1
ATOM 753 C C . SER A 1 94 ? -4.754 -8.248 15.257 1.00 96.44 94 SER A C 1
ATOM 755 O O . SER A 1 94 ? -5.789 -7.607 15.078 1.00 96.44 94 SER A O 1
ATOM 757 N N . PHE A 1 95 ? -4.401 -9.275 14.477 1.00 97.94 95 PHE A N 1
ATOM 758 C CA . PHE A 1 95 ? -5.123 -9.669 13.261 1.00 97.94 95 PHE A CA 1
ATOM 759 C C . PHE A 1 95 ? -6.569 -10.101 13.521 1.00 97.94 95 PHE A C 1
ATOM 761 O O . PHE A 1 95 ? -7.454 -9.734 12.750 1.00 97.94 95 PHE A O 1
ATOM 768 N N . ASP A 1 96 ? -6.835 -10.794 14.630 1.00 98.00 96 ASP A N 1
ATOM 769 C CA . ASP A 1 96 ? -8.198 -11.182 15.011 1.00 98.00 96 ASP A CA 1
ATOM 770 C C . ASP A 1 96 ? -9.077 -9.941 15.225 1.00 98.00 96 ASP A C 1
ATOM 772 O O . ASP A 1 96 ? -10.185 -9.842 14.703 1.00 98.00 96 ASP A O 1
ATOM 776 N N . GLN A 1 97 ? -8.563 -8.926 15.923 1.00 98.12 97 GLN A N 1
ATOM 777 C CA . GLN A 1 97 ? -9.287 -7.674 16.139 1.00 98.12 97 GLN A CA 1
ATOM 778 C C . GLN A 1 97 ? -9.360 -6.819 14.873 1.00 98.12 97 GLN A C 1
ATOM 780 O O . GLN A 1 97 ? -10.386 -6.183 14.637 1.00 98.12 97 GLN A O 1
ATOM 785 N N . ALA A 1 98 ? -8.323 -6.826 14.030 1.00 98.00 98 ALA A N 1
ATOM 786 C CA . ALA A 1 98 ? -8.367 -6.187 12.716 1.00 98.00 98 ALA A CA 1
ATOM 787 C C . ALA A 1 98 ? -9.491 -6.786 11.858 1.00 98.00 98 ALA A C 1
ATOM 789 O O . ALA A 1 98 ? -10.235 -6.043 11.220 1.00 98.00 98 ALA A O 1
ATOM 790 N N . LYS A 1 99 ? -9.669 -8.113 11.908 1.00 97.94 99 LYS A N 1
ATOM 791 C CA . LYS A 1 99 ? -10.754 -8.822 11.227 1.00 97.94 99 LYS A CA 1
ATOM 792 C C . LYS A 1 99 ? -12.129 -8.427 11.762 1.00 97.94 99 LYS A C 1
ATOM 794 O O . LYS A 1 99 ? -13.013 -8.128 10.969 1.00 97.94 99 LYS A O 1
ATOM 799 N N . VAL A 1 100 ? -12.291 -8.334 13.081 1.00 98.12 100 VAL A N 1
ATOM 800 C CA . VAL A 1 100 ? -13.546 -7.863 13.695 1.00 98.12 100 VAL A CA 1
ATOM 801 C C . VAL A 1 100 ? -13.881 -6.430 13.266 1.00 98.12 100 VAL A C 1
ATOM 803 O O . VAL A 1 100 ? -15.035 -6.139 12.962 1.00 98.12 100 VAL A O 1
ATOM 806 N N . ILE A 1 101 ? -12.891 -5.531 13.219 1.00 97.50 101 ILE A N 1
ATOM 807 C CA . ILE A 1 101 ? -13.082 -4.146 12.753 1.00 97.50 101 ILE A CA 1
ATOM 808 C C . ILE A 1 101 ? -13.501 -4.126 11.278 1.00 97.50 101 ILE A C 1
ATOM 810 O O . ILE A 1 101 ? -14.422 -3.392 10.918 1.00 97.50 101 ILE A O 1
ATOM 814 N N . LEU A 1 102 ? -12.847 -4.940 10.449 1.00 96.56 102 LEU A N 1
ATOM 815 C CA . LEU A 1 102 ? -13.144 -5.073 9.026 1.00 96.56 102 LEU A CA 1
ATOM 816 C C . LEU A 1 102 ? -14.575 -5.582 8.798 1.00 96.56 102 LEU A C 1
ATOM 818 O O . LEU A 1 102 ? -15.337 -4.939 8.089 1.00 96.56 102 LEU A O 1
ATOM 822 N N . ASP A 1 103 ? -14.970 -6.664 9.473 1.00 96.56 103 ASP A N 1
ATOM 823 C CA . ASP A 1 103 ? -16.306 -7.262 9.339 1.00 96.56 103 ASP A CA 1
ATOM 824 C C . ASP A 1 103 ? -17.416 -6.373 9.923 1.00 96.56 103 ASP A C 1
ATOM 826 O O . ASP A 1 103 ? -18.570 -6.438 9.497 1.00 96.56 103 ASP A O 1
ATOM 830 N N . PHE A 1 104 ? -17.086 -5.523 10.902 1.00 96.56 104 PHE A N 1
ATOM 831 C CA . PHE A 1 104 ? -18.002 -4.499 11.401 1.00 96.56 104 PHE A CA 1
ATOM 832 C C . PHE A 1 104 ? -18.209 -3.370 10.381 1.00 96.56 104 PHE A C 1
ATOM 834 O O . PHE A 1 104 ? -19.271 -2.739 10.352 1.00 96.56 104 PHE A O 1
ATOM 841 N N . SER A 1 105 ? -17.205 -3.091 9.546 1.00 92.19 105 SER A N 1
ATOM 842 C CA . SER A 1 105 ? -17.310 -2.071 8.514 1.00 92.19 105 SER A CA 1
ATOM 843 C C . SER A 1 105 ? -18.321 -2.500 7.450 1.00 92.19 105 SER A C 1
ATOM 845 O O . SER A 1 105 ? -18.157 -3.482 6.739 1.00 92.19 105 SER A O 1
ATOM 847 N N . THR A 1 106 ? -19.389 -1.718 7.290 1.00 84.31 106 THR A N 1
ATOM 848 C CA . THR A 1 106 ? -20.394 -1.948 6.232 1.00 84.31 106 THR A CA 1
ATOM 849 C C . THR A 1 106 ? -19.906 -1.534 4.840 1.00 84.31 106 THR A C 1
ATOM 851 O O . THR A 1 106 ? -20.602 -1.736 3.845 1.00 84.31 106 THR A O 1
ATOM 854 N N . GLN A 1 107 ? -18.724 -0.925 4.760 1.00 89.88 107 GLN A N 1
ATOM 855 C CA . GLN A 1 107 ? -18.079 -0.474 3.533 1.00 89.88 107 GLN A CA 1
ATOM 856 C C . GLN A 1 107 ? -16.661 -1.025 3.472 1.00 89.88 107 GLN A C 1
ATOM 858 O O . GLN A 1 107 ? -16.069 -1.322 4.509 1.00 89.88 107 GLN A O 1
ATOM 863 N N . LYS A 1 108 ? -16.080 -1.080 2.270 1.00 93.62 108 LYS A N 1
ATOM 864 C CA . LYS A 1 108 ? -14.669 -1.437 2.147 1.00 93.62 108 LYS A CA 1
ATOM 865 C C . LYS A 1 108 ? -13.792 -0.462 2.945 1.00 93.62 108 LYS A C 1
ATOM 867 O O . LYS A 1 108 ? -13.948 0.762 2.823 1.00 93.62 108 LYS A O 1
ATOM 872 N N . THR A 1 109 ? -12.887 -1.026 3.734 1.00 94.69 109 THR A N 1
ATOM 873 C CA . THR A 1 109 ? -11.916 -0.309 4.562 1.00 94.69 109 THR A CA 1
ATOM 874 C C . THR A 1 109 ? -10.730 0.098 3.715 1.00 94.69 109 THR A C 1
ATOM 876 O O . THR A 1 109 ? -10.281 -0.646 2.844 1.00 94.69 109 THR A O 1
ATOM 879 N N . ARG A 1 110 ? -10.221 1.300 3.942 1.00 94.88 110 ARG A N 1
ATOM 880 C CA . ARG A 1 110 ? -9.101 1.809 3.166 1.00 94.88 110 ARG A CA 1
ATOM 881 C C . ARG A 1 110 ? -7.769 1.378 3.756 1.00 94.88 110 ARG A C 1
ATOM 883 O O . ARG A 1 110 ? -7.583 1.424 4.967 1.00 94.88 110 ARG A O 1
ATOM 890 N N . PHE A 1 111 ? -6.834 1.025 2.886 1.00 95.69 111 PHE A N 1
ATOM 891 C CA . PHE A 1 111 ? -5.462 0.729 3.256 1.00 95.69 111 PHE A CA 1
ATOM 892 C C . PHE A 1 111 ? -4.503 1.655 2.503 1.00 95.69 111 PHE A C 1
ATOM 894 O O . PHE A 1 111 ? -4.364 1.560 1.282 1.00 95.69 111 PHE A O 1
ATOM 901 N N . ALA A 1 112 ? -3.852 2.548 3.250 1.00 93.06 112 ALA A N 1
ATOM 902 C CA . ALA A 1 112 ? -2.826 3.458 2.757 1.00 93.06 112 ALA A CA 1
ATOM 903 C C . ALA A 1 112 ? -1.455 2.966 3.224 1.00 93.06 112 ALA A C 1
ATOM 905 O O . ALA A 1 112 ? -1.142 2.954 4.416 1.00 93.06 112 ALA A O 1
ATOM 906 N N . ILE A 1 113 ? -0.630 2.530 2.278 1.00 90.56 113 ILE A N 1
ATOM 907 C CA . ILE A 1 113 ? 0.620 1.843 2.598 1.00 90.56 113 ILE A CA 1
ATOM 908 C C . ILE A 1 113 ? 1.669 2.757 3.254 1.00 90.56 113 ILE A C 1
ATOM 910 O O . ILE A 1 113 ? 2.462 2.290 4.071 1.00 90.56 113 ILE A O 1
ATOM 914 N N . ASP A 1 114 ? 1.634 4.063 2.979 1.00 86.75 114 ASP A N 1
ATOM 915 C CA . ASP A 1 114 ? 2.547 5.051 3.571 1.00 86.75 114 ASP A CA 1
ATOM 916 C C . ASP A 1 114 ? 2.444 5.093 5.100 1.00 86.75 114 ASP A C 1
ATOM 918 O O . ASP A 1 114 ? 3.405 5.421 5.800 1.00 86.75 114 ASP A O 1
ATOM 922 N N . GLU A 1 115 ? 1.297 4.685 5.648 1.00 88.81 115 GLU A N 1
ATOM 923 C CA . GLU A 1 115 ? 1.108 4.578 7.087 1.00 88.81 115 GLU A CA 1
ATOM 924 C C . GLU A 1 115 ? 1.960 3.465 7.714 1.00 88.81 115 GLU A C 1
ATOM 926 O O . GLU A 1 115 ? 2.156 3.481 8.928 1.00 88.81 115 GLU A O 1
ATOM 931 N N . PHE A 1 116 ? 2.463 2.509 6.930 1.00 90.75 116 PHE A N 1
ATOM 932 C CA . PHE A 1 116 ? 3.132 1.290 7.394 1.00 90.75 116 PHE A CA 1
ATOM 933 C C . PHE A 1 116 ? 4.656 1.309 7.232 1.00 90.75 116 PHE A C 1
ATOM 935 O O . PHE A 1 116 ? 5.293 0.265 7.395 1.00 90.75 116 PHE A O 1
ATOM 942 N N . TYR A 1 117 ? 5.263 2.475 6.984 1.00 87.25 117 TYR A N 1
ATOM 943 C CA . TYR A 1 117 ? 6.718 2.618 6.870 1.00 87.25 117 TYR A CA 1
ATOM 944 C C . TYR A 1 117 ? 7.475 1.924 8.017 1.00 87.25 117 TYR A C 1
ATOM 946 O O . TYR A 1 117 ? 7.293 2.255 9.190 1.00 87.25 117 TYR A O 1
ATOM 954 N N . GLY A 1 118 ? 8.343 0.970 7.674 1.00 86.56 118 GLY A N 1
ATOM 955 C CA . GLY A 1 118 ? 9.178 0.247 8.635 1.00 86.56 118 GLY A CA 1
ATOM 956 C C . GLY A 1 118 ? 8.456 -0.847 9.427 1.00 86.56 118 GLY A C 1
ATOM 957 O O . GLY A 1 118 ? 9.043 -1.433 10.333 1.00 86.56 118 GLY A O 1
ATOM 958 N N . SER A 1 119 ? 7.185 -1.110 9.121 1.00 89.88 119 SER A N 1
ATOM 959 C CA . SER A 1 119 ? 6.335 -2.039 9.876 1.00 89.88 119 SER A CA 1
ATOM 960 C C . SER A 1 119 ? 5.673 -3.109 9.015 1.00 89.88 119 SER A C 1
ATOM 962 O O . SER A 1 119 ? 5.047 -4.012 9.562 1.00 89.88 119 SER A O 1
ATOM 964 N N . LEU A 1 120 ? 5.816 -3.039 7.688 1.00 92.81 120 LEU A N 1
ATOM 965 C CA . LEU A 1 120 ? 5.210 -4.016 6.799 1.00 92.81 120 LEU A CA 1
ATOM 966 C C . LEU A 1 120 ? 5.952 -5.361 6.877 1.00 92.81 120 LEU A C 1
ATOM 968 O O . LEU A 1 120 ? 7.134 -5.467 6.528 1.00 92.81 120 LEU A O 1
ATOM 972 N N . SER A 1 121 ? 5.228 -6.384 7.321 1.00 93.81 121 SER A N 1
ATOM 973 C CA . SER A 1 121 ? 5.684 -7.763 7.503 1.00 93.81 121 SER A CA 1
ATOM 974 C C . SER A 1 121 ? 4.937 -8.726 6.575 1.00 93.81 121 SER A C 1
ATOM 976 O O . SER A 1 121 ? 3.918 -8.365 5.981 1.00 93.81 121 SER A O 1
ATOM 978 N N . ASN A 1 122 ? 5.431 -9.960 6.444 1.00 94.69 122 ASN A N 1
ATOM 979 C CA . ASN A 1 122 ? 4.758 -10.981 5.635 1.00 94.69 122 ASN A CA 1
ATOM 980 C C . ASN A 1 122 ? 3.389 -11.345 6.218 1.00 94.69 122 ASN A C 1
ATOM 982 O O . ASN A 1 122 ? 2.445 -11.547 5.468 1.00 94.69 122 ASN A O 1
ATOM 986 N N . GLU A 1 123 ? 3.261 -11.338 7.540 1.00 96.81 123 GLU A N 1
ATOM 987 C CA . GLU A 1 123 ? 2.021 -11.625 8.251 1.00 96.81 123 GLU A CA 1
ATOM 988 C C . GLU A 1 123 ? 0.942 -10.571 7.960 1.00 96.81 123 GLU A C 1
ATOM 990 O O . GLU A 1 123 ? -0.225 -10.913 7.770 1.00 96.81 123 GLU A O 1
ATOM 995 N N . ILE A 1 124 ? 1.327 -9.290 7.865 1.00 97.06 124 ILE A N 1
ATOM 996 C CA . ILE A 1 124 ? 0.406 -8.229 7.433 1.00 97.06 124 ILE A CA 1
ATOM 997 C C . ILE A 1 124 ? -0.038 -8.477 5.989 1.00 97.06 124 ILE A C 1
ATOM 999 O O . ILE A 1 124 ? -1.224 -8.369 5.694 1.00 97.06 124 ILE A O 1
ATOM 1003 N N . LEU A 1 125 ? 0.883 -8.838 5.094 1.00 96.88 125 LEU A N 1
ATOM 1004 C CA . LEU A 1 125 ? 0.548 -9.111 3.694 1.00 96.88 125 LEU A CA 1
ATOM 1005 C C . LEU A 1 125 ? -0.394 -10.304 3.537 1.00 96.88 125 LEU A C 1
ATOM 1007 O O . LEU A 1 125 ? -1.379 -10.198 2.813 1.00 96.88 125 LEU A O 1
ATOM 1011 N N . ASP A 1 126 ? -0.138 -11.397 4.255 1.00 97.94 126 ASP A N 1
ATOM 1012 C CA . ASP A 1 126 ? -0.995 -12.584 4.251 1.00 97.94 126 ASP A CA 1
ATOM 1013 C C . ASP A 1 126 ? -2.420 -12.229 4.710 1.00 97.94 126 ASP A C 1
ATOM 1015 O O . ASP A 1 126 ? -3.407 -12.666 4.113 1.00 97.94 126 ASP A O 1
ATOM 1019 N N . PHE A 1 127 ? -2.541 -11.378 5.736 1.00 98.19 127 PHE A N 1
ATOM 1020 C CA . PHE A 1 127 ? -3.834 -10.875 6.192 1.00 98.19 127 PHE A CA 1
ATOM 1021 C C . PHE A 1 127 ? -4.541 -10.032 5.120 1.00 98.19 127 PHE A C 1
ATOM 1023 O O . PHE A 1 127 ? -5.745 -10.202 4.904 1.00 98.19 127 PHE A O 1
ATOM 1030 N N . LEU A 1 128 ? -3.819 -9.112 4.472 1.00 97.75 128 LEU A N 1
ATOM 1031 C CA . LEU A 1 128 ? -4.369 -8.222 3.446 1.00 97.75 128 LEU A CA 1
ATOM 1032 C C . LEU A 1 128 ? -4.860 -9.008 2.225 1.00 97.75 128 LEU A C 1
ATOM 1034 O O . LEU A 1 128 ? -5.956 -8.743 1.740 1.00 97.75 128 LEU A O 1
ATOM 1038 N N . GLU A 1 129 ? -4.100 -10.006 1.775 1.00 97.44 129 GLU A N 1
ATOM 1039 C CA . GLU A 1 129 ? -4.482 -10.882 0.661 1.00 97.44 129 GLU A CA 1
ATOM 1040 C C . GLU A 1 129 ? -5.724 -11.716 0.988 1.00 97.44 129 GLU A C 1
ATOM 1042 O O . GLU A 1 129 ? -6.658 -11.784 0.187 1.00 97.44 129 GLU A O 1
ATOM 1047 N N . LEU A 1 130 ? -5.786 -12.300 2.191 1.00 97.94 130 LEU A N 1
ATOM 1048 C CA . LEU A 1 130 ? -6.937 -13.096 2.628 1.00 97.94 130 LEU A CA 1
ATOM 1049 C C . LEU A 1 130 ? -8.234 -12.271 2.688 1.00 97.94 130 LEU A C 1
ATOM 1051 O O . LEU A 1 130 ? -9.328 -12.813 2.523 1.00 97.94 130 LEU A O 1
ATOM 1055 N N . ASN A 1 131 ? -8.117 -10.965 2.930 1.00 97.50 131 ASN A N 1
ATOM 1056 C CA . ASN A 1 131 ? -9.245 -10.064 3.144 1.00 97.50 131 ASN A CA 1
ATOM 1057 C C . ASN A 1 131 ? -9.427 -9.020 2.027 1.00 97.50 131 ASN A C 1
ATOM 1059 O O . ASN A 1 131 ? -10.191 -8.070 2.208 1.00 97.50 131 ASN A O 1
ATOM 1063 N N . GLN A 1 132 ? -8.777 -9.200 0.873 1.00 96.00 132 GLN A N 1
ATOM 1064 C CA . GLN A 1 132 ? -8.714 -8.201 -0.202 1.00 96.00 132 GLN A CA 1
ATOM 1065 C C . GLN A 1 132 ? -10.085 -7.684 -0.670 1.00 96.00 132 GLN A C 1
ATOM 1067 O O . GLN A 1 132 ? -10.234 -6.503 -0.964 1.00 96.00 132 GLN A O 1
ATOM 1072 N N . GLU A 1 133 ? -11.124 -8.526 -0.665 1.00 95.44 133 GLU A N 1
ATOM 1073 C CA . GLU A 1 133 ? -12.476 -8.154 -1.117 1.00 95.44 133 GLU A CA 1
ATOM 1074 C C . GLU A 1 133 ? -13.122 -7.049 -0.266 1.00 95.44 133 GLU A C 1
ATOM 1076 O O . GLU A 1 133 ? -14.001 -6.321 -0.733 1.00 95.44 133 GLU A O 1
ATOM 1081 N N . GLN A 1 134 ? -12.685 -6.905 0.985 1.00 96.44 134 GLN A N 1
ATOM 1082 C CA . GLN A 1 134 ? -13.193 -5.909 1.928 1.00 96.44 134 GLN A CA 1
ATOM 1083 C C . GLN A 1 134 ? -12.285 -4.678 2.033 1.00 96.44 134 GLN A C 1
ATOM 1085 O O . GLN A 1 134 ? -12.587 -3.760 2.796 1.00 96.44 134 GLN A O 1
ATOM 1090 N N . ILE A 1 135 ? -11.179 -4.640 1.287 1.00 96.81 135 ILE A N 1
ATOM 1091 C CA . ILE A 1 135 ? -10.152 -3.605 1.402 1.00 96.81 135 ILE A CA 1
ATOM 1092 C C . ILE A 1 135 ? -10.057 -2.827 0.086 1.00 96.81 135 ILE A C 1
ATOM 1094 O O . ILE A 1 135 ? -10.124 -3.389 -1.003 1.00 96.81 135 ILE A O 1
ATOM 1098 N N . VAL A 1 136 ? -9.922 -1.506 0.185 1.00 95.75 136 VAL A N 1
ATOM 1099 C CA . VAL A 1 136 ? -9.526 -0.641 -0.932 1.00 95.75 136 VAL A CA 1
ATOM 1100 C C . VAL A 1 136 ? -8.085 -0.222 -0.704 1.00 95.75 136 VAL A C 1
ATOM 1102 O O . VAL A 1 136 ? -7.794 0.534 0.224 1.00 95.75 136 VAL A O 1
ATOM 1105 N N . PHE A 1 137 ? -7.195 -0.710 -1.560 1.00 95.62 137 PHE A N 1
ATOM 1106 C CA . PHE A 1 137 ? -5.779 -0.367 -1.538 1.00 95.62 137 PHE A CA 1
ATOM 1107 C C . PHE A 1 137 ? -5.566 0.961 -2.264 1.00 95.62 137 PHE A C 1
ATOM 1109 O O . PHE A 1 137 ? -5.902 1.086 -3.444 1.00 95.62 137 PHE A O 1
ATOM 1116 N N . GLU A 1 138 ? -5.030 1.965 -1.566 1.00 93.94 138 GLU A N 1
ATOM 1117 C CA . GLU A 1 138 ? -4.667 3.224 -2.214 1.00 93.94 138 GLU A CA 1
ATOM 1118 C C . GLU A 1 138 ? -3.458 3.007 -3.145 1.00 93.94 138 GLU A C 1
ATOM 1120 O O . GLU A 1 138 ? -2.465 2.402 -2.727 1.00 93.94 138 GLU A O 1
ATOM 1125 N N . PRO A 1 139 ? -3.517 3.488 -4.403 1.00 92.88 139 PRO A N 1
ATOM 1126 C CA . PRO A 1 139 ? -2.385 3.479 -5.322 1.00 92.88 139 PRO A CA 1
ATOM 1127 C C . PRO A 1 139 ? -1.128 4.139 -4.744 1.00 92.88 139 PRO A C 1
ATOM 1129 O O . PRO A 1 139 ? -1.203 5.217 -4.159 1.00 92.88 139 PRO A O 1
ATOM 1132 N N . PHE A 1 140 ? 0.036 3.530 -4.982 1.00 91.38 140 PHE A N 1
ATOM 1133 C CA . PHE A 1 140 ? 1.330 4.063 -4.555 1.00 91.38 140 PHE A CA 1
ATOM 1134 C C . PHE A 1 140 ? 2.460 3.605 -5.489 1.00 91.38 140 PHE A C 1
ATOM 1136 O O . PHE A 1 140 ? 2.341 2.588 -6.168 1.00 91.38 140 PHE A O 1
ATOM 1143 N N . VAL A 1 141 ? 3.573 4.343 -5.533 1.00 86.25 141 VAL A N 1
ATOM 1144 C CA . VAL A 1 141 ? 4.717 4.042 -6.427 1.00 86.25 141 VAL A CA 1
ATOM 1145 C C . VAL A 1 141 ? 6.052 3.901 -5.710 1.00 86.25 141 VAL A C 1
ATOM 1147 O O . VAL A 1 141 ? 6.970 3.293 -6.258 1.00 86.25 141 VAL A O 1
ATOM 1150 N N . GLN A 1 142 ? 6.160 4.392 -4.474 1.00 77.12 142 GLN A N 1
ATOM 1151 C CA . GLN A 1 142 ? 7.417 4.374 -3.743 1.00 77.12 142 GLN A CA 1
ATOM 1152 C C . GLN A 1 142 ? 7.221 4.169 -2.248 1.00 77.12 142 GLN A C 1
ATOM 1154 O O . GLN A 1 142 ? 6.398 4.824 -1.625 1.00 77.12 142 GLN A O 1
ATOM 1159 N N . ILE A 1 143 ? 8.060 3.297 -1.686 1.00 76.38 143 ILE A N 1
ATOM 1160 C CA . ILE A 1 143 ? 8.294 3.111 -0.253 1.00 76.38 143 ILE A CA 1
ATOM 1161 C C . ILE A 1 143 ? 9.765 2.757 -0.087 1.00 76.38 143 ILE A C 1
ATOM 1163 O O . ILE A 1 143 ? 10.363 2.147 -0.977 1.00 76.38 143 ILE A O 1
ATOM 1167 N N . ASN A 1 144 ? 10.365 3.121 1.044 1.00 78.38 144 ASN A N 1
ATOM 1168 C CA . ASN A 1 144 ? 11.710 2.659 1.365 1.00 78.38 144 ASN A CA 1
ATOM 1169 C C . ASN A 1 144 ? 11.660 1.185 1.807 1.00 78.38 144 ASN A C 1
ATOM 1171 O O . ASN A 1 144 ? 11.393 0.856 2.966 1.00 78.38 144 ASN A O 1
ATOM 1175 N N . TRP A 1 145 ? 11.797 0.287 0.831 1.00 81.25 145 TRP A N 1
ATOM 1176 C CA . TRP A 1 145 ? 11.643 -1.161 1.008 1.00 81.25 145 TRP A CA 1
ATOM 1177 C C . TRP A 1 145 ? 12.747 -1.801 1.846 1.00 81.25 145 TRP A C 1
ATOM 1179 O O . TRP A 1 145 ? 12.504 -2.810 2.493 1.00 81.25 145 TRP A O 1
ATOM 1189 N N . ASP A 1 146 ? 13.921 -1.183 1.900 1.00 79.75 146 ASP A N 1
ATOM 1190 C CA . ASP A 1 146 ? 15.032 -1.549 2.786 1.00 79.75 146 ASP A CA 1
ATOM 1191 C C . ASP A 1 146 ? 14.681 -1.447 4.284 1.00 79.75 146 ASP A C 1
ATOM 1193 O O . ASP A 1 146 ? 15.301 -2.119 5.105 1.00 79.75 146 ASP A O 1
ATOM 1197 N N . HIS A 1 147 ? 13.676 -0.643 4.648 1.00 83.12 147 HIS A N 1
ATOM 1198 C CA . HIS A 1 147 ? 13.197 -0.513 6.025 1.00 83.12 147 HIS A CA 1
ATOM 1199 C C . HIS A 1 147 ? 12.064 -1.488 6.361 1.00 83.12 147 HIS A C 1
ATOM 1201 O O . HIS A 1 147 ? 11.731 -1.640 7.534 1.00 83.12 147 HIS A O 1
ATOM 1207 N N . ASN A 1 148 ? 11.452 -2.138 5.366 1.00 86.56 148 ASN A N 1
ATOM 1208 C CA . ASN A 1 148 ? 10.322 -3.039 5.573 1.00 86.56 148 ASN A CA 1
ATOM 1209 C C . ASN A 1 148 ? 10.768 -4.501 5.531 1.00 86.56 148 ASN A C 1
ATOM 1211 O O . ASN A 1 148 ? 11.501 -4.921 4.640 1.00 86.56 148 ASN A O 1
ATOM 1215 N N . ILE A 1 149 ? 10.265 -5.297 6.475 1.00 90.00 149 ILE A N 1
ATOM 1216 C CA . ILE A 1 149 ? 10.643 -6.709 6.637 1.00 90.00 149 ILE A CA 1
ATOM 1217 C C . ILE A 1 149 ? 10.243 -7.530 5.404 1.00 90.00 149 ILE A C 1
ATOM 1219 O O . ILE A 1 149 ? 10.950 -8.461 5.029 1.00 90.00 149 ILE A O 1
ATOM 1223 N N . ALA A 1 150 ? 9.130 -7.171 4.761 1.00 89.62 150 ALA A N 1
ATOM 1224 C CA . ALA A 1 150 ? 8.621 -7.876 3.588 1.00 89.62 150 ALA A CA 1
ATOM 1225 C C . ALA A 1 150 ? 9.443 -7.667 2.296 1.00 89.62 150 ALA A C 1
ATOM 1227 O O . ALA A 1 150 ? 9.211 -8.375 1.318 1.00 89.62 150 ALA A O 1
ATOM 1228 N N . GLY A 1 151 ? 10.382 -6.713 2.269 1.00 90.19 151 GLY A N 1
ATOM 1229 C CA . GLY A 1 151 ? 11.277 -6.499 1.128 1.00 90.19 151 GLY A CA 1
ATOM 1230 C C . GLY A 1 151 ? 10.572 -6.198 -0.203 1.00 90.19 151 GLY A C 1
ATOM 1231 O O . GLY A 1 151 ? 9.429 -5.737 -0.250 1.00 90.19 151 GLY A O 1
ATOM 1232 N N . VAL A 1 152 ? 11.276 -6.450 -1.311 1.00 89.12 152 VAL A N 1
ATOM 1233 C CA . VAL A 1 152 ? 10.773 -6.200 -2.677 1.00 89.12 152 VAL A CA 1
ATOM 1234 C C . VAL A 1 152 ? 9.649 -7.174 -3.042 1.00 89.12 152 VAL A C 1
ATOM 1236 O O . VAL A 1 152 ? 8.727 -6.819 -3.772 1.00 89.12 152 VAL A O 1
ATOM 1239 N N . GLU A 1 153 ? 9.666 -8.386 -2.500 1.00 90.75 153 GLU A N 1
ATOM 1240 C CA . GLU A 1 153 ? 8.594 -9.364 -2.663 1.00 90.75 153 GLU A CA 1
ATOM 1241 C C . GLU A 1 153 ? 7.273 -8.820 -2.107 1.00 90.75 153 GLU A C 1
ATOM 1243 O O . GLU A 1 153 ? 6.231 -8.920 -2.760 1.00 90.75 153 GLU A O 1
ATOM 1248 N N . GLY A 1 154 ? 7.322 -8.170 -0.940 1.00 92.44 154 GLY A N 1
ATOM 1249 C CA . GLY A 1 154 ? 6.173 -7.499 -0.346 1.00 92.44 154 GLY A CA 1
ATOM 1250 C C . GLY A 1 154 ? 5.637 -6.345 -1.188 1.00 92.44 154 GLY A C 1
ATOM 1251 O O . GLY A 1 154 ? 4.421 -6.190 -1.311 1.00 92.44 154 GLY A O 1
ATOM 1252 N N . PHE A 1 155 ? 6.525 -5.587 -1.836 1.00 92.31 155 PHE A N 1
ATOM 1253 C CA . PHE A 1 155 ? 6.126 -4.551 -2.791 1.00 92.31 155 PHE A CA 1
ATOM 1254 C C . PHE A 1 155 ? 5.302 -5.123 -3.939 1.00 92.31 155 PHE A C 1
ATOM 1256 O O . PHE A 1 155 ? 4.218 -4.625 -4.239 1.00 92.31 155 PHE A O 1
ATOM 1263 N N . VAL A 1 156 ? 5.805 -6.193 -4.561 1.00 93.62 156 VAL A N 1
ATOM 1264 C CA . VAL A 1 156 ? 5.141 -6.834 -5.700 1.00 93.62 156 VAL A CA 1
ATOM 1265 C C . VAL A 1 156 ? 3.764 -7.357 -5.295 1.00 93.62 156 VAL A C 1
ATOM 1267 O O . VAL A 1 156 ? 2.800 -7.159 -6.035 1.00 93.62 156 VAL A O 1
ATOM 1270 N N . ARG A 1 157 ? 3.656 -7.991 -4.120 1.00 94.88 157 ARG A N 1
ATOM 1271 C CA . ARG A 1 157 ? 2.379 -8.480 -3.574 1.00 94.88 157 ARG A CA 1
ATOM 1272 C C . ARG A 1 157 ? 1.370 -7.345 -3.403 1.00 94.88 157 ARG A C 1
ATOM 1274 O O . ARG A 1 157 ? 0.264 -7.443 -3.916 1.00 94.88 157 ARG A O 1
ATOM 1281 N N . LEU A 1 158 ? 1.766 -6.239 -2.772 1.00 94.12 158 LEU A N 1
ATOM 1282 C CA . LEU A 1 158 ? 0.874 -5.096 -2.550 1.00 94.12 158 LEU A CA 1
ATOM 1283 C C . LEU A 1 158 ? 0.409 -4.434 -3.838 1.00 94.12 158 LEU A C 1
ATOM 1285 O O . LEU A 1 158 ? -0.769 -4.127 -3.964 1.00 94.12 158 LEU A O 1
ATOM 1289 N N . ILE A 1 159 ? 1.308 -4.236 -4.802 1.00 94.06 159 ILE A N 1
ATOM 1290 C CA . ILE A 1 159 ? 0.937 -3.654 -6.094 1.00 94.06 159 ILE A CA 1
ATOM 1291 C C . ILE A 1 159 ? -0.122 -4.515 -6.799 1.00 94.06 159 ILE A C 1
ATOM 1293 O O . ILE A 1 159 ? -1.052 -3.970 -7.388 1.00 94.06 159 ILE A O 1
ATOM 1297 N N . LYS A 1 160 ? -0.037 -5.849 -6.690 1.00 94.12 160 LYS A N 1
ATOM 1298 C CA . LYS A 1 160 ? -1.029 -6.778 -7.263 1.00 94.12 160 LYS A CA 1
ATOM 1299 C C . LYS A 1 160 ? -2.400 -6.728 -6.582 1.00 94.12 160 LYS A C 1
ATOM 1301 O O . LYS A 1 160 ? -3.365 -7.198 -7.175 1.00 94.12 160 LYS A O 1
ATOM 1306 N N . LEU A 1 161 ? -2.490 -6.172 -5.374 1.00 94.81 161 LEU A N 1
ATOM 1307 C CA . LEU A 1 161 ? -3.754 -5.975 -4.659 1.00 94.81 161 LEU A CA 1
ATOM 1308 C C . LEU A 1 161 ? -4.475 -4.683 -5.064 1.00 94.81 161 LEU A C 1
ATOM 1310 O O . LEU A 1 161 ? -5.659 -4.519 -4.773 1.00 94.81 161 LEU A O 1
ATOM 1314 N N . ILE A 1 162 ? -3.785 -3.756 -5.730 1.00 94.94 162 ILE A N 1
ATOM 1315 C CA . ILE A 1 162 ? -4.381 -2.499 -6.179 1.00 94.94 162 ILE A CA 1
ATOM 1316 C C . ILE A 1 162 ? -5.221 -2.766 -7.426 1.00 94.94 162 ILE A C 1
ATOM 1318 O O . ILE A 1 162 ? -4.757 -3.384 -8.384 1.00 94.94 162 ILE A O 1
ATOM 1322 N N . GLU A 1 163 ? -6.452 -2.253 -7.443 1.00 92.69 163 GLU A N 1
ATOM 1323 C CA . GLU A 1 163 ? -7.320 -2.353 -8.617 1.00 92.69 163 GLU A CA 1
ATOM 1324 C C . GLU A 1 163 ? -6.629 -1.708 -9.844 1.00 92.69 163 GLU A C 1
ATOM 1326 O O . GLU A 1 163 ? -6.263 -0.526 -9.781 1.00 92.69 163 GLU A O 1
ATOM 1331 N N . PRO A 1 164 ? -6.459 -2.427 -10.977 1.00 90.56 164 PRO A N 1
ATOM 1332 C CA . PRO A 1 164 ? -5.672 -1.936 -12.114 1.00 90.56 164 PRO A CA 1
ATOM 1333 C C . PRO A 1 164 ? -6.142 -0.591 -12.672 1.00 90.56 164 PRO A C 1
ATOM 1335 O O . PRO A 1 164 ? -5.325 0.234 -13.078 1.00 90.56 164 PRO A O 1
ATOM 1338 N N . ASP A 1 165 ? -7.450 -0.332 -12.663 1.00 91.44 165 ASP A N 1
ATOM 1339 C CA . ASP A 1 165 ? -8.008 0.933 -13.144 1.00 91.44 165 ASP A CA 1
ATOM 1340 C C . ASP A 1 165 ? -7.731 2.096 -12.188 1.00 91.44 165 ASP A C 1
ATOM 1342 O O . ASP A 1 165 ? -7.390 3.191 -12.645 1.00 91.44 165 ASP A O 1
ATOM 1346 N N . ALA A 1 166 ? -7.800 1.860 -10.873 1.00 91.62 166 ALA A N 1
ATOM 1347 C CA . ALA A 1 166 ? -7.398 2.847 -9.874 1.00 91.62 166 ALA A CA 1
ATOM 1348 C C . ALA A 1 166 ? -5.902 3.161 -10.007 1.00 91.62 166 ALA A C 1
ATOM 1350 O O . ALA A 1 166 ? -5.507 4.330 -10.018 1.00 91.62 166 ALA A O 1
ATOM 1351 N N . PHE A 1 167 ? -5.078 2.126 -10.205 1.00 92.81 167 PHE A N 1
ATOM 1352 C CA . PHE A 1 167 ? -3.652 2.302 -10.438 1.00 92.81 167 PHE A CA 1
ATOM 1353 C C . PHE A 1 167 ? -3.382 3.085 -11.728 1.00 92.81 167 PHE A C 1
ATOM 1355 O O . PHE A 1 167 ? -2.648 4.069 -11.708 1.00 92.81 167 PHE A O 1
ATOM 1362 N N . ARG A 1 168 ? -4.043 2.748 -12.842 1.00 90.56 168 ARG A N 1
ATOM 1363 C CA . ARG A 1 168 ? -3.917 3.473 -14.118 1.00 90.56 168 ARG A CA 1
ATOM 1364 C C . ARG A 1 168 ? -4.245 4.956 -13.975 1.00 90.56 168 ARG A C 1
ATOM 1366 O O . ARG A 1 168 ? -3.504 5.794 -14.491 1.00 90.56 168 ARG A O 1
ATOM 1373 N N . GLN A 1 169 ? -5.337 5.290 -13.288 1.00 89.62 169 GLN A N 1
ATOM 1374 C CA . GLN A 1 169 ? -5.708 6.685 -13.038 1.00 89.62 169 GLN A CA 1
ATOM 1375 C C . GLN A 1 169 ? -4.640 7.403 -12.211 1.00 89.62 169 GLN A C 1
ATOM 1377 O O . GLN A 1 169 ? -4.254 8.518 -12.560 1.00 89.62 169 GLN A O 1
ATOM 1382 N N . PHE A 1 170 ? -4.107 6.742 -11.182 1.00 90.00 170 PHE A N 1
ATOM 1383 C CA . PHE A 1 170 ? -3.006 7.267 -10.382 1.00 90.00 170 PHE A CA 1
ATOM 1384 C C . PHE A 1 170 ? -1.741 7.513 -11.215 1.00 90.00 170 PHE A C 1
ATOM 1386 O O . PHE A 1 170 ? -1.147 8.580 -11.120 1.00 90.00 170 PHE A O 1
ATOM 1393 N N . VAL A 1 171 ? -1.354 6.592 -12.101 1.00 87.81 171 VAL A N 1
ATOM 1394 C CA . VAL A 1 171 ? -0.165 6.765 -12.954 1.00 87.81 171 VAL A CA 1
ATOM 1395 C C . VAL A 1 171 ? -0.344 7.886 -13.987 1.00 87.81 171 VAL A C 1
ATOM 1397 O O . VAL A 1 171 ? 0.607 8.618 -14.271 1.00 87.81 171 VAL A O 1
ATOM 1400 N N . LYS A 1 172 ? -1.541 8.016 -14.576 1.00 84.19 172 LYS A N 1
ATOM 1401 C CA . LYS A 1 172 ? -1.824 9.000 -15.638 1.00 84.19 172 LYS A CA 1
ATOM 1402 C C . LYS A 1 172 ? -2.076 10.411 -15.107 1.00 84.19 172 LYS A C 1
ATOM 1404 O O . LYS A 1 172 ? -1.746 11.376 -15.791 1.00 84.19 172 LYS A O 1
ATOM 1409 N N . HIS A 1 173 ? -2.687 10.535 -13.931 1.00 81.50 173 HIS A N 1
ATOM 1410 C CA . HIS A 1 173 ? -3.153 11.817 -13.391 1.00 81.50 173 HIS A CA 1
ATOM 1411 C C . HIS A 1 173 ? -2.515 12.199 -12.056 1.00 81.50 173 HIS A C 1
ATOM 1413 O O . HIS A 1 173 ? -2.721 13.316 -11.586 1.00 81.50 173 HIS A O 1
ATOM 1419 N N . GLY A 1 174 ? -1.757 11.294 -11.438 1.00 72.62 174 GLY A N 1
ATOM 1420 C CA . GLY A 1 174 ? -1.033 11.569 -10.209 1.00 72.62 174 GLY A CA 1
ATOM 1421 C C . GLY A 1 174 ? 0.075 12.599 -10.408 1.00 72.62 174 GLY A C 1
ATOM 1422 O O . GLY A 1 174 ? 0.586 12.810 -11.507 1.00 72.62 174 GLY A O 1
ATOM 1423 N N . HIS A 1 175 ? 0.466 13.230 -9.305 1.00 71.19 175 HIS A N 1
ATOM 1424 C CA . HIS A 1 175 ? 1.544 14.220 -9.270 1.00 71.19 175 HIS A CA 1
ATOM 1425 C C . HIS A 1 175 ? 2.939 13.597 -9.129 1.00 71.19 175 HIS A C 1
ATOM 1427 O O . HIS A 1 175 ? 3.900 14.328 -8.905 1.00 71.19 175 HIS A O 1
ATOM 1433 N N . ALA A 1 176 ? 3.041 12.271 -9.241 1.00 72.88 176 ALA A N 1
ATOM 1434 C CA . ALA A 1 176 ? 4.294 11.569 -9.045 1.00 72.88 176 ALA A CA 1
ATOM 1435 C C . ALA A 1 176 ? 5.291 11.870 -10.178 1.00 72.88 176 ALA A C 1
ATOM 1437 O O . ALA A 1 176 ? 4.961 11.803 -11.369 1.00 72.88 176 ALA A O 1
ATOM 1438 N N . GLU A 1 177 ? 6.522 12.199 -9.800 1.00 79.38 177 GLU A N 1
ATOM 1439 C CA . GLU A 1 177 ? 7.625 12.453 -10.723 1.00 79.38 177 GLU A CA 1
ATOM 1440 C C . GLU A 1 177 ? 8.109 11.139 -11.347 1.00 79.38 177 GLU A C 1
ATOM 1442 O O . GLU A 1 177 ? 8.018 10.074 -10.740 1.00 79.38 177 GLU A O 1
ATOM 1447 N N . ASN A 1 178 ? 8.682 11.184 -12.557 1.00 74.62 178 ASN A N 1
ATOM 1448 C CA . ASN A 1 178 ? 9.093 9.965 -13.269 1.00 74.62 178 ASN A CA 1
ATOM 1449 C C . ASN A 1 178 ? 10.062 9.088 -12.455 1.00 74.62 178 ASN A C 1
ATOM 1451 O O . ASN A 1 178 ? 9.967 7.865 -12.513 1.00 74.62 178 ASN A O 1
ATOM 1455 N N . ARG A 1 179 ? 10.940 9.698 -11.646 1.00 80.81 179 ARG A N 1
ATOM 1456 C CA . ARG A 1 179 ? 11.878 8.985 -10.761 1.00 80.81 179 ARG A CA 1
ATOM 1457 C C . ARG A 1 179 ? 11.197 8.094 -9.720 1.00 80.81 179 ARG A C 1
ATOM 1459 O O . ARG A 1 179 ? 11.757 7.072 -9.337 1.00 80.81 179 ARG A O 1
ATOM 1466 N N . GLU A 1 180 ? 9.993 8.451 -9.280 1.00 84.25 180 GLU A N 1
ATOM 1467 C CA . GLU A 1 180 ? 9.243 7.684 -8.277 1.00 84.25 180 GLU A CA 1
ATOM 1468 C C . GLU A 1 180 ? 8.716 6.370 -8.872 1.00 84.25 180 GLU A C 1
ATOM 1470 O O . GLU A 1 180 ? 8.425 5.427 -8.146 1.00 84.25 180 GLU A O 1
ATOM 1475 N N . PHE A 1 181 ? 8.682 6.260 -10.206 1.00 86.88 181 PHE A N 1
ATOM 1476 C CA . PHE A 1 181 ? 8.302 5.046 -10.924 1.00 86.88 181 PHE A CA 1
ATOM 1477 C C . PHE A 1 181 ? 9.479 4.107 -11.212 1.00 86.88 181 PHE A C 1
ATOM 1479 O O . PHE A 1 181 ? 9.277 3.075 -11.855 1.00 86.88 181 PHE A O 1
ATOM 1486 N N . ASN A 1 182 ? 10.697 4.421 -10.754 1.00 86.88 182 ASN A N 1
ATOM 1487 C CA . ASN A 1 182 ? 11.886 3.644 -11.103 1.00 86.88 182 ASN A CA 1
ATOM 1488 C C . ASN A 1 182 ? 11.750 2.162 -10.733 1.00 86.88 182 ASN A C 1
ATOM 1490 O O . ASN A 1 182 ? 11.887 1.286 -11.586 1.00 86.88 182 ASN A O 1
ATOM 1494 N N . THR A 1 183 ? 11.432 1.881 -9.469 1.00 89.31 183 THR A N 1
ATOM 1495 C CA . THR A 1 183 ? 11.336 0.506 -8.965 1.00 89.31 183 THR A CA 1
ATOM 1496 C C . THR A 1 183 ? 10.200 -0.258 -9.637 1.00 89.31 183 THR A C 1
ATOM 1498 O O . THR A 1 183 ? 10.393 -1.388 -10.079 1.00 89.31 183 THR A O 1
ATOM 1501 N N . ILE A 1 184 ? 9.015 0.349 -9.750 1.00 92.38 184 ILE A N 1
ATOM 1502 C CA . ILE A 1 184 ? 7.859 -0.336 -10.335 1.00 92.38 184 ILE A CA 1
ATOM 1503 C C . ILE A 1 184 ? 8.026 -0.573 -11.839 1.00 92.38 184 ILE A C 1
ATOM 1505 O O . ILE A 1 184 ? 7.652 -1.636 -12.327 1.00 92.38 184 ILE A O 1
ATOM 1509 N N . GLY A 1 185 ? 8.618 0.369 -12.577 1.00 92.69 185 GLY A N 1
ATOM 1510 C CA . GLY A 1 185 ? 8.853 0.209 -14.009 1.00 92.69 185 GLY A CA 1
ATOM 1511 C C . GLY A 1 185 ? 9.919 -0.844 -14.310 1.00 92.69 185 GLY A C 1
ATOM 1512 O O . GLY A 1 185 ? 9.699 -1.658 -15.204 1.00 92.69 185 GLY A O 1
ATOM 1513 N N . LEU A 1 186 ? 10.993 -0.916 -13.512 1.00 92.06 186 LEU A N 1
ATOM 1514 C CA . LEU A 1 186 ? 11.974 -2.005 -13.597 1.00 92.06 186 LEU A CA 1
ATOM 1515 C C . LEU A 1 186 ? 11.319 -3.368 -13.338 1.00 92.06 186 LEU A C 1
ATOM 1517 O O . LEU A 1 186 ? 11.451 -4.285 -14.139 1.00 92.06 186 LEU A O 1
ATOM 1521 N N . LEU A 1 187 ? 10.549 -3.502 -12.256 1.00 93.69 187 LEU A N 1
ATOM 1522 C CA . LEU A 1 187 ? 9.866 -4.763 -11.943 1.00 93.69 187 LEU A CA 1
ATOM 1523 C C . LEU A 1 187 ? 8.822 -5.148 -13.004 1.00 93.69 187 LEU A C 1
ATOM 1525 O O . LEU A 1 187 ? 8.592 -6.332 -13.243 1.00 93.69 187 LEU A O 1
ATOM 1529 N N . THR A 1 188 ? 8.210 -4.158 -13.658 1.00 94.38 188 THR A N 1
ATOM 1530 C CA . THR A 1 188 ? 7.307 -4.381 -14.796 1.00 94.38 188 THR A CA 1
ATOM 1531 C C . THR A 1 188 ? 8.068 -4.911 -16.012 1.00 94.38 188 THR A C 1
ATOM 1533 O O . THR A 1 188 ? 7.604 -5.860 -16.634 1.00 94.38 188 THR A O 1
ATOM 1536 N N . GLN A 1 189 ? 9.240 -4.350 -16.333 1.00 92.81 189 GLN A N 1
ATOM 1537 C CA . GLN A 1 189 ? 10.109 -4.852 -17.407 1.00 92.81 189 GLN A CA 1
ATOM 1538 C C . GLN A 1 189 ? 10.532 -6.307 -17.157 1.00 92.81 189 GLN A C 1
ATOM 1540 O O . GLN A 1 189 ? 10.522 -7.113 -18.084 1.00 92.81 189 GLN A O 1
ATOM 1545 N N . GLU A 1 190 ? 10.884 -6.640 -15.916 1.00 92.31 190 GLU A N 1
ATOM 1546 C CA . GLU A 1 190 ? 11.336 -7.979 -15.514 1.00 92.31 190 GLU A CA 1
ATOM 1547 C C . GLU A 1 190 ? 10.181 -9.002 -15.376 1.00 92.31 190 GLU A C 1
ATOM 1549 O O . GLU A 1 190 ? 10.408 -10.151 -15.004 1.00 92.31 190 GLU A O 1
ATOM 1554 N N . GLY A 1 191 ? 8.933 -8.612 -15.669 1.00 92.50 191 GLY A N 1
ATOM 1555 C CA . GLY A 1 191 ? 7.776 -9.519 -15.701 1.00 92.50 191 GLY A CA 1
ATOM 1556 C C . GLY A 1 191 ? 7.158 -9.841 -14.335 1.00 92.50 191 GLY A C 1
ATOM 1557 O O . GLY A 1 191 ? 6.318 -10.734 -14.217 1.00 92.50 191 GLY A O 1
ATOM 1558 N N . HIS A 1 192 ? 7.505 -9.111 -13.268 1.00 94.38 192 HIS A N 1
ATOM 1559 C CA . HIS A 1 192 ? 6.950 -9.381 -11.931 1.00 94.38 192 HIS A CA 1
ATOM 1560 C C . HIS A 1 192 ? 5.437 -9.124 -11.831 1.00 94.38 192 HIS A C 1
ATOM 1562 O O . HIS A 1 192 ? 4.782 -9.661 -10.928 1.00 94.38 192 HIS A O 1
ATOM 1568 N N . PHE A 1 193 ? 4.877 -8.338 -12.756 1.00 93.31 193 PHE A N 1
ATOM 1569 C CA . PHE A 1 193 ? 3.459 -7.968 -12.822 1.00 93.31 193 PHE A CA 1
ATOM 1570 C C . PHE A 1 193 ? 2.709 -8.596 -14.005 1.00 93.31 193 PHE A C 1
ATOM 1572 O O . PHE A 1 193 ? 1.616 -8.140 -14.350 1.00 93.31 193 PHE A O 1
ATOM 1579 N N . ASP A 1 194 ? 3.254 -9.659 -14.602 1.00 88.88 194 ASP A N 1
ATOM 1580 C CA . ASP A 1 194 ? 2.592 -10.382 -15.688 1.00 88.88 194 ASP A CA 1
ATOM 1581 C C . ASP A 1 194 ? 1.195 -10.862 -15.266 1.00 88.88 194 ASP A C 1
ATOM 1583 O O . ASP A 1 194 ? 1.013 -11.513 -14.234 1.00 88.88 194 ASP A O 1
ATOM 1587 N N . GLY A 1 195 ? 0.187 -10.496 -16.062 1.00 87.19 195 GLY A N 1
ATOM 1588 C CA . GLY A 1 195 ? -1.223 -10.794 -15.798 1.00 87.19 195 GLY A CA 1
ATOM 1589 C C . GLY A 1 195 ? -1.912 -9.879 -14.776 1.00 87.19 195 GLY A C 1
ATOM 1590 O O . GLY A 1 195 ? -3.134 -9.938 -14.674 1.00 87.19 195 GLY A O 1
ATOM 1591 N N . ALA A 1 196 ? -1.175 -9.024 -14.058 1.00 89.38 196 ALA A N 1
ATOM 1592 C CA . ALA A 1 196 ? -1.750 -8.026 -13.149 1.00 89.38 196 ALA A CA 1
ATOM 1593 C C . ALA A 1 196 ? -2.045 -6.695 -13.860 1.00 89.38 196 ALA A C 1
ATOM 1595 O O . ALA A 1 196 ? -3.038 -6.033 -13.561 1.00 89.38 196 ALA A O 1
ATOM 1596 N N . PHE A 1 197 ? -1.203 -6.318 -14.823 1.00 91.69 197 PHE A N 1
ATOM 1597 C CA . PHE A 1 197 ? -1.385 -5.124 -15.645 1.00 91.69 197 PHE A CA 1
ATOM 1598 C C . PHE A 1 197 ? -1.732 -5.489 -17.082 1.00 91.69 197 PHE A C 1
ATOM 1600 O O . PHE A 1 197 ? -1.248 -6.486 -17.622 1.00 91.69 197 PHE A O 1
ATOM 1607 N N . ASP A 1 198 ? -2.549 -4.652 -17.721 1.00 91.75 198 ASP A N 1
ATOM 1608 C CA . ASP A 1 198 ? -2.681 -4.708 -19.169 1.00 91.75 198 ASP A CA 1
ATOM 1609 C C . ASP A 1 198 ? -1.432 -4.133 -19.854 1.00 91.75 198 ASP A C 1
ATOM 1611 O O . ASP A 1 198 ? -0.581 -3.482 -19.236 1.00 91.75 198 ASP A O 1
ATOM 1615 N N . SER A 1 199 ? -1.309 -4.389 -21.157 1.00 90.25 199 SER A N 1
ATOM 1616 C CA . SER A 1 199 ? -0.142 -3.959 -21.927 1.00 90.25 199 SER A CA 1
ATOM 1617 C C . SER A 1 199 ? 0.035 -2.442 -21.926 1.00 90.25 199 SER A C 1
ATOM 1619 O O . SER A 1 199 ? 1.159 -1.958 -21.958 1.00 90.25 199 SER A O 1
ATOM 1621 N N . GLU A 1 200 ? -1.064 -1.685 -21.883 1.00 90.56 200 GLU A N 1
ATOM 1622 C CA . GLU A 1 200 ? -1.013 -0.225 -21.887 1.00 90.56 200 GLU A CA 1
ATOM 1623 C C . GLU A 1 200 ? -0.401 0.310 -20.587 1.00 90.56 200 GLU A C 1
ATOM 1625 O O . GLU A 1 200 ? 0.530 1.114 -20.625 1.00 90.56 200 GLU A O 1
ATOM 1630 N N . LEU A 1 201 ? -0.897 -0.142 -19.434 1.00 90.81 201 LEU A N 1
ATOM 1631 C CA . LEU A 1 201 ? -0.386 0.255 -18.128 1.00 90.81 201 LEU A CA 1
ATOM 1632 C C . LEU A 1 201 ? 1.070 -0.182 -17.948 1.00 90.81 201 LEU A C 1
ATOM 1634 O O . LEU A 1 201 ? 1.889 0.618 -17.494 1.00 90.81 201 LEU A O 1
ATOM 1638 N N . ALA A 1 202 ? 1.411 -1.403 -18.369 1.00 92.19 202 ALA A N 1
ATOM 1639 C CA . ALA A 1 202 ? 2.785 -1.889 -18.335 1.00 92.19 202 ALA A CA 1
ATOM 1640 C C . ALA A 1 202 ? 3.725 -0.999 -19.170 1.00 92.19 202 ALA A C 1
ATOM 1642 O O . ALA A 1 202 ? 4.769 -0.561 -18.685 1.00 92.19 202 ALA A O 1
ATOM 1643 N N . ASP A 1 203 ? 3.319 -0.647 -20.391 1.00 91.88 203 ASP A N 1
ATOM 1644 C CA . ASP A 1 203 ? 4.092 0.228 -21.274 1.00 91.88 203 ASP A CA 1
ATOM 1645 C C . ASP A 1 203 ? 4.256 1.643 -20.702 1.00 91.88 203 ASP A C 1
ATOM 1647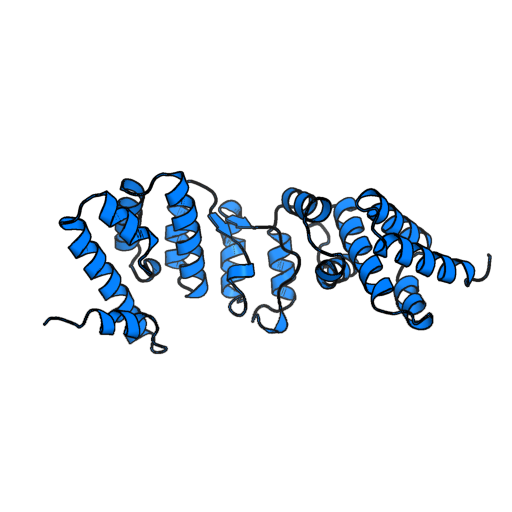 O O . ASP A 1 203 ? 5.311 2.268 -20.861 1.00 91.88 203 ASP A O 1
ATOM 1651 N N . ILE A 1 204 ? 3.251 2.150 -19.982 1.00 90.19 204 ILE A N 1
ATOM 1652 C CA . ILE A 1 204 ? 3.366 3.428 -19.278 1.00 90.19 204 ILE A CA 1
ATOM 1653 C C . ILE A 1 204 ? 4.398 3.323 -18.142 1.00 90.19 204 ILE A C 1
ATOM 1655 O O . ILE A 1 204 ? 5.264 4.187 -18.014 1.00 90.19 204 ILE A O 1
ATOM 1659 N N . LEU A 1 205 ? 4.359 2.277 -17.322 1.00 92.00 205 LEU A N 1
ATOM 1660 C CA . LEU A 1 205 ? 5.303 2.122 -16.210 1.00 92.00 205 LEU A CA 1
ATOM 1661 C C . LEU A 1 205 ? 6.749 1.968 -16.704 1.00 92.00 205 LEU A C 1
ATOM 1663 O O . LEU A 1 205 ? 7.638 2.681 -16.235 1.00 92.00 205 LEU A O 1
ATOM 1667 N N . ILE A 1 206 ? 6.972 1.110 -17.704 1.00 93.00 206 ILE A N 1
ATOM 1668 C CA . ILE A 1 206 ? 8.292 0.911 -18.321 1.00 93.00 206 ILE A CA 1
ATOM 1669 C C . ILE A 1 206 ? 8.773 2.212 -18.975 1.00 93.00 206 ILE A C 1
ATOM 1671 O O . ILE A 1 206 ? 9.934 2.591 -18.833 1.00 93.00 206 ILE A O 1
ATOM 1675 N N . GLY A 1 207 ? 7.886 2.937 -19.661 1.00 92.06 207 GLY A N 1
ATOM 1676 C CA . GLY A 1 207 ? 8.225 4.218 -20.269 1.00 92.06 207 GLY A CA 1
ATOM 1677 C C . GLY A 1 207 ? 8.664 5.270 -19.243 1.00 92.06 207 GLY A C 1
ATOM 1678 O O . GLY A 1 207 ? 9.650 5.966 -19.483 1.00 92.06 207 GLY A O 1
ATOM 1679 N N . LYS A 1 208 ? 7.977 5.377 -18.095 1.00 90.81 208 LYS A N 1
ATOM 1680 C CA . LYS A 1 208 ? 8.360 6.298 -17.008 1.00 90.81 208 LYS A CA 1
ATOM 1681 C C . LYS A 1 208 ? 9.732 5.951 -16.428 1.00 90.81 208 LYS A C 1
ATOM 1683 O O . LYS A 1 208 ? 10.568 6.844 -16.294 1.00 90.81 208 LYS A O 1
ATOM 1688 N N . TYR A 1 209 ? 9.985 4.666 -16.178 1.00 92.00 209 TYR A N 1
ATOM 1689 C CA . TYR A 1 209 ? 11.295 4.160 -15.758 1.00 92.00 209 TYR A CA 1
ATOM 1690 C C . TYR A 1 209 ? 12.396 4.500 -16.771 1.00 92.00 209 TYR A C 1
ATOM 1692 O O . TYR A 1 209 ? 13.430 5.058 -16.408 1.00 92.00 209 TYR A O 1
ATOM 1700 N N . LEU A 1 210 ? 12.149 4.261 -18.061 1.00 92.62 210 LEU A N 1
ATOM 1701 C CA . LEU A 1 210 ? 13.117 4.554 -19.115 1.00 92.62 210 LEU A CA 1
ATOM 1702 C C . LEU A 1 210 ? 13.462 6.050 -19.185 1.00 92.62 210 LEU A C 1
ATOM 1704 O O . LEU A 1 210 ? 14.630 6.411 -19.340 1.00 92.62 210 LEU A O 1
ATOM 1708 N N . VAL A 1 211 ? 12.462 6.929 -19.051 1.00 91.50 211 VAL A N 1
ATOM 1709 C CA . VAL A 1 211 ? 12.678 8.383 -18.996 1.00 91.50 211 VAL A CA 1
ATOM 1710 C C . VAL A 1 211 ? 13.548 8.757 -17.798 1.00 91.50 211 VAL A C 1
ATOM 1712 O O . VAL A 1 211 ? 14.490 9.533 -17.965 1.00 91.50 211 VAL A O 1
ATOM 1715 N N . ALA A 1 212 ? 13.270 8.212 -16.616 1.00 90.44 212 ALA A N 1
ATOM 1716 C CA . ALA A 1 212 ? 14.047 8.495 -15.416 1.00 90.44 212 ALA A CA 1
ATOM 1717 C C . ALA A 1 212 ? 15.504 8.013 -15.550 1.00 90.44 212 ALA A C 1
ATOM 1719 O O . ALA A 1 212 ? 16.421 8.828 -15.457 1.00 90.44 212 ALA A O 1
ATOM 1720 N N . CYS A 1 213 ? 15.738 6.751 -15.925 1.00 90.38 213 CYS A N 1
ATOM 1721 C CA . CYS A 1 213 ? 17.095 6.211 -16.079 1.00 90.38 213 CYS A CA 1
ATOM 1722 C C . CYS A 1 213 ? 17.945 6.955 -17.116 1.00 90.38 213 CYS A C 1
ATOM 1724 O O . CYS A 1 213 ? 19.143 7.155 -16.914 1.00 90.38 213 CYS A O 1
ATOM 1726 N N . LEU A 1 214 ? 17.350 7.392 -18.231 1.00 92.12 214 LEU A N 1
ATOM 1727 C CA . LEU A 1 214 ? 18.074 8.184 -19.226 1.00 92.12 214 LEU A CA 1
ATOM 1728 C C . LEU A 1 214 ? 18.426 9.584 -18.719 1.00 92.12 214 LEU A C 1
ATOM 1730 O O . LEU A 1 214 ? 19.416 10.160 -19.174 1.00 92.12 214 LEU A O 1
ATOM 1734 N N . ASN A 1 215 ? 17.625 10.157 -17.820 1.00 90.56 215 ASN A N 1
ATOM 1735 C CA . ASN A 1 215 ? 17.864 11.484 -17.261 1.00 90.56 215 ASN A CA 1
ATOM 1736 C C . ASN A 1 215 ? 18.786 11.475 -16.029 1.00 90.56 215 ASN A C 1
ATOM 1738 O O . ASN A 1 215 ? 19.426 12.494 -15.787 1.00 90.56 215 ASN A O 1
ATOM 1742 N N . ASP A 1 216 ? 18.949 10.342 -15.340 1.00 90.25 216 ASP A N 1
ATOM 1743 C CA . ASP A 1 216 ? 19.843 10.193 -14.176 1.00 90.25 216 ASP A CA 1
ATOM 1744 C C . ASP A 1 216 ? 21.345 10.243 -14.524 1.00 90.25 216 ASP A C 1
ATOM 1746 O O . ASP A 1 216 ? 22.205 10.352 -13.650 1.00 90.25 216 ASP A O 1
ATOM 1750 N N . THR A 1 217 ? 21.689 10.173 -15.810 1.00 86.62 217 THR A N 1
ATOM 1751 C CA . THR A 1 217 ? 23.072 10.213 -16.296 1.00 86.62 217 THR A CA 1
ATOM 1752 C C . THR A 1 217 ? 23.168 10.915 -17.646 1.00 86.62 217 THR A C 1
ATOM 1754 O O . THR A 1 217 ? 22.233 10.889 -18.449 1.00 86.62 217 THR A O 1
ATOM 1757 N N . ASP A 1 218 ? 24.326 11.507 -17.933 1.00 87.56 218 ASP A N 1
ATOM 1758 C CA . ASP A 1 218 ? 24.673 12.061 -19.249 1.00 87.56 218 ASP A CA 1
ATOM 1759 C C . ASP A 1 218 ? 25.747 11.233 -19.978 1.00 87.56 218 ASP A C 1
ATOM 1761 O O . ASP A 1 218 ? 26.160 11.579 -21.085 1.00 87.56 218 ASP A O 1
ATOM 1765 N N . ALA A 1 219 ? 26.190 10.118 -19.389 1.00 88.94 219 ALA A N 1
ATOM 1766 C CA . ALA A 1 219 ? 27.187 9.244 -19.993 1.00 88.94 219 ALA A CA 1
ATOM 1767 C C . ALA A 1 219 ? 26.577 8.383 -21.114 1.00 88.94 219 ALA A C 1
ATOM 1769 O O . ALA A 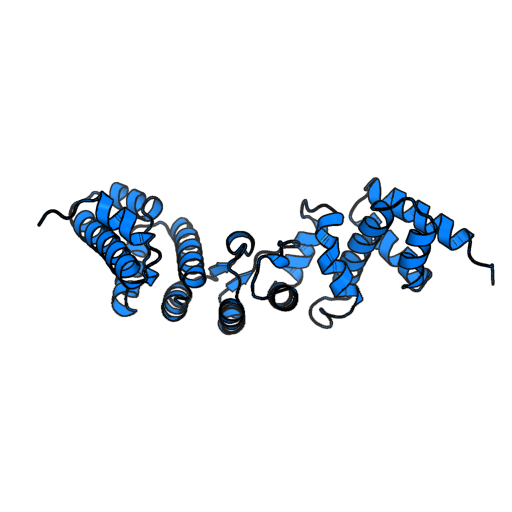1 219 ? 25.718 7.532 -20.868 1.00 88.94 219 ALA A O 1
ATOM 1770 N N . ALA A 1 220 ? 27.077 8.557 -22.342 1.00 85.94 220 ALA A N 1
ATOM 1771 C CA . ALA A 1 220 ? 26.592 7.846 -23.529 1.00 85.94 220 ALA A CA 1
ATOM 1772 C C . ALA A 1 220 ? 26.689 6.312 -23.404 1.00 85.94 220 ALA A C 1
ATOM 1774 O O . ALA A 1 220 ? 25.786 5.601 -23.847 1.00 85.94 220 ALA A O 1
ATOM 1775 N N . ASP A 1 221 ? 27.737 5.797 -22.752 1.00 88.50 221 ASP A N 1
ATOM 1776 C CA . ASP A 1 221 ? 27.895 4.357 -22.508 1.00 88.50 221 ASP A CA 1
ATOM 1777 C C . ASP A 1 221 ? 26.796 3.807 -21.589 1.00 88.50 221 ASP A C 1
ATOM 1779 O O . ASP A 1 221 ? 26.311 2.694 -21.789 1.00 88.50 221 ASP A O 1
ATOM 1783 N N . THR A 1 222 ? 26.344 4.601 -20.613 1.00 88.69 222 THR A N 1
ATOM 1784 C CA . THR A 1 222 ? 25.240 4.215 -19.729 1.00 88.69 222 THR A CA 1
ATOM 1785 C C . THR A 1 222 ? 23.906 4.249 -20.465 1.00 88.69 222 THR A C 1
ATOM 1787 O O . THR A 1 222 ? 23.117 3.319 -20.323 1.00 88.69 222 THR A O 1
ATOM 1790 N N . HIS A 1 223 ? 23.666 5.253 -21.318 1.00 90.25 223 HIS A N 1
ATOM 1791 C CA . HIS A 1 223 ? 22.473 5.267 -22.178 1.00 90.25 223 HIS A CA 1
ATOM 1792 C C . HIS A 1 223 ? 22.424 4.042 -23.079 1.00 90.25 223 HIS A C 1
ATOM 1794 O O . HIS A 1 223 ? 21.373 3.422 -23.207 1.00 90.25 223 HIS A O 1
ATOM 1800 N N . LYS A 1 224 ? 23.563 3.657 -23.660 1.00 89.25 224 LYS A N 1
ATOM 1801 C CA . LYS A 1 224 ? 23.663 2.448 -24.473 1.00 89.25 224 LYS A CA 1
ATOM 1802 C C . LYS A 1 224 ? 23.320 1.192 -23.666 1.00 89.25 224 LYS A C 1
ATOM 1804 O O . LYS A 1 224 ? 22.506 0.403 -24.130 1.00 89.25 224 LYS A O 1
ATOM 1809 N N . LEU A 1 225 ? 23.883 1.036 -22.465 1.00 88.81 225 LEU A N 1
ATOM 1810 C CA . LEU A 1 225 ? 23.592 -0.093 -21.568 1.00 88.81 225 LEU A CA 1
ATOM 1811 C C . LEU A 1 225 ? 22.109 -0.201 -21.190 1.00 88.81 225 LEU A C 1
ATOM 1813 O O . LEU A 1 225 ? 21.604 -1.310 -21.048 1.00 88.81 225 LEU A O 1
ATOM 1817 N N . ILE A 1 226 ? 21.419 0.928 -21.021 1.00 89.81 226 ILE A N 1
ATOM 1818 C CA . ILE A 1 226 ? 19.978 0.956 -20.737 1.00 89.81 226 ILE A CA 1
ATOM 1819 C C . ILE A 1 226 ? 19.184 0.579 -21.995 1.00 89.81 226 ILE A C 1
ATOM 1821 O O . ILE A 1 226 ? 18.329 -0.300 -21.957 1.00 89.81 226 ILE A O 1
ATOM 1825 N N . LEU A 1 227 ? 19.468 1.227 -23.128 1.00 91.69 227 LEU A N 1
ATOM 1826 C CA . LEU A 1 227 ? 18.659 1.109 -24.345 1.00 91.69 227 LEU A CA 1
ATOM 1827 C C . LEU A 1 227 ? 18.857 -0.218 -25.084 1.00 91.69 227 LEU A C 1
ATOM 1829 O O . LEU A 1 227 ? 17.919 -0.699 -25.712 1.00 91.69 227 LEU A O 1
ATOM 1833 N N . ASP A 1 228 ? 20.042 -0.829 -25.004 1.00 90.50 228 ASP A N 1
ATOM 1834 C CA . ASP A 1 228 ? 20.322 -2.130 -25.631 1.00 90.50 228 ASP A CA 1
ATOM 1835 C C . ASP A 1 228 ? 19.592 -3.304 -24.943 1.00 90.50 228 ASP A C 1
ATOM 1837 O O . ASP A 1 228 ? 19.596 -4.410 -25.480 1.00 90.50 228 ASP A O 1
ATOM 1841 N N . GLN A 1 229 ? 18.920 -3.075 -23.807 1.00 88.00 229 GLN A N 1
ATOM 1842 C CA . GLN A 1 229 ? 18.023 -4.059 -23.177 1.00 88.00 229 GLN A CA 1
ATOM 1843 C C . GLN A 1 229 ? 16.689 -4.211 -23.923 1.00 88.00 229 GLN A C 1
ATOM 1845 O O . GLN A 1 229 ? 15.949 -5.162 -23.685 1.00 88.00 229 GLN A O 1
ATOM 1850 N N . PHE A 1 230 ? 16.376 -3.285 -24.832 1.00 88.69 230 PHE A N 1
ATOM 1851 C CA . PHE A 1 230 ? 15.097 -3.212 -25.525 1.00 88.69 230 PHE A CA 1
ATOM 1852 C C . PHE A 1 230 ? 15.271 -3.321 -27.042 1.00 88.69 230 PHE A C 1
ATOM 1854 O O . PHE A 1 230 ? 16.274 -2.895 -27.621 1.00 88.69 230 PHE A O 1
ATOM 1861 N N . ASP A 1 231 ? 14.229 -3.812 -27.716 1.00 86.81 231 ASP A N 1
ATOM 1862 C CA . ASP A 1 231 ? 14.113 -3.641 -29.162 1.00 86.81 231 ASP A CA 1
ATOM 1863 C C . ASP A 1 231 ? 14.038 -2.132 -29.505 1.00 86.81 231 ASP A C 1
ATOM 1865 O O . ASP A 1 231 ? 13.260 -1.403 -28.875 1.00 86.81 231 ASP A O 1
ATOM 1869 N N . PRO A 1 232 ? 14.801 -1.624 -30.495 1.00 84.94 232 PRO A N 1
ATOM 1870 C CA . PRO A 1 232 ? 14.792 -0.202 -30.844 1.00 84.94 232 PRO A CA 1
ATOM 1871 C C . PRO A 1 232 ? 13.403 0.365 -31.177 1.00 84.94 232 PRO A C 1
ATOM 1873 O O . PRO A 1 232 ? 13.105 1.507 -30.819 1.00 84.94 232 PRO A O 1
ATOM 1876 N N . ALA A 1 233 ? 12.535 -0.409 -31.835 1.00 86.62 233 ALA A N 1
ATOM 1877 C CA . ALA A 1 233 ? 11.168 0.015 -32.120 1.00 86.62 233 ALA A CA 1
ATOM 1878 C C . ALA A 1 233 ? 10.341 0.107 -30.830 1.00 86.62 233 ALA A C 1
ATOM 1880 O O . ALA A 1 233 ? 9.545 1.037 -30.672 1.00 86.62 233 ALA A O 1
ATOM 1881 N N . LYS A 1 234 ? 10.576 -0.804 -29.875 1.00 90.00 234 LYS A N 1
ATOM 1882 C CA . LYS A 1 234 ? 9.923 -0.772 -28.562 1.00 90.00 234 LYS A CA 1
ATOM 1883 C C . LYS A 1 234 ? 10.346 0.448 -27.743 1.00 90.00 234 LYS A C 1
ATOM 1885 O O . LYS A 1 234 ? 9.478 1.089 -27.161 1.00 90.00 234 LYS A O 1
ATOM 1890 N N . VAL A 1 235 ? 11.627 0.831 -27.757 1.00 90.44 235 VAL A N 1
ATOM 1891 C CA . VAL A 1 235 ? 12.120 2.065 -27.104 1.00 90.44 235 VAL A CA 1
ATOM 1892 C C . VAL A 1 235 ? 11.349 3.291 -27.588 1.00 90.44 235 VAL A C 1
ATOM 1894 O O . VAL A 1 235 ? 10.822 4.060 -26.783 1.00 90.44 235 VAL A O 1
ATOM 1897 N N . LEU A 1 236 ? 11.263 3.474 -28.909 1.00 86.44 236 LEU A N 1
ATOM 1898 C CA . LEU A 1 236 ? 10.565 4.620 -29.495 1.00 86.44 236 LEU A CA 1
ATOM 1899 C C . LEU A 1 236 ? 9.077 4.605 -29.147 1.00 86.44 236 LEU A C 1
ATOM 1901 O O . LEU A 1 236 ? 8.523 5.648 -28.804 1.00 86.44 236 LEU A O 1
ATOM 1905 N N . TYR A 1 237 ? 8.449 3.430 -29.189 1.00 90.75 237 TYR A N 1
ATOM 1906 C CA . TYR A 1 237 ? 7.055 3.260 -28.803 1.00 90.75 237 TYR A CA 1
ATOM 1907 C C . TYR A 1 237 ? 6.805 3.634 -27.329 1.00 90.75 237 TYR A C 1
ATOM 1909 O O . TYR A 1 237 ? 5.868 4.376 -27.036 1.00 90.75 237 TYR A O 1
ATOM 1917 N N . LEU A 1 238 ? 7.654 3.178 -26.402 1.00 92.00 238 LEU A N 1
ATOM 1918 C CA . LEU A 1 238 ? 7.529 3.466 -24.968 1.00 92.00 238 LEU A CA 1
ATOM 1919 C C . LEU A 1 238 ? 7.669 4.968 -24.678 1.00 92.00 238 LEU A C 1
ATOM 1921 O O . LEU A 1 238 ? 6.855 5.547 -23.957 1.00 92.00 238 LEU A O 1
ATOM 1925 N N . LEU A 1 239 ? 8.660 5.625 -25.289 1.00 89.81 239 LEU A N 1
ATOM 1926 C CA . LEU A 1 239 ? 8.866 7.067 -25.126 1.00 89.81 239 LEU A CA 1
ATOM 1927 C C . LEU A 1 239 ? 7.750 7.894 -25.781 1.00 89.81 239 LEU A C 1
ATOM 1929 O O . LEU A 1 239 ? 7.330 8.905 -25.219 1.00 89.81 239 LEU A O 1
ATOM 1933 N N . ALA A 1 240 ? 7.235 7.466 -26.939 1.00 87.12 240 ALA A N 1
ATOM 1934 C CA . ALA A 1 240 ? 6.091 8.109 -27.585 1.00 87.12 240 ALA A CA 1
ATOM 1935 C C . ALA A 1 240 ? 4.814 7.977 -26.741 1.00 87.12 240 ALA A C 1
ATOM 1937 O O . ALA A 1 240 ? 4.074 8.947 -26.583 1.00 87.12 240 ALA A O 1
ATOM 1938 N N . THR A 1 241 ? 4.599 6.805 -26.138 1.00 87.25 241 THR A N 1
ATOM 1939 C CA . THR A 1 241 ? 3.499 6.570 -25.195 1.00 87.25 241 THR A CA 1
ATOM 1940 C C . THR A 1 241 ? 3.603 7.535 -24.015 1.00 87.25 241 THR A C 1
ATOM 1942 O O . THR A 1 241 ? 2.628 8.220 -23.715 1.00 87.25 241 THR A O 1
ATOM 1945 N N . GLN A 1 242 ? 4.786 7.705 -23.412 1.00 83.25 242 GLN A N 1
ATOM 1946 C CA . GLN A 1 242 ? 4.977 8.688 -22.334 1.00 83.25 242 GLN A CA 1
ATOM 1947 C C . GLN A 1 242 ? 4.709 10.128 -22.755 1.00 83.25 242 GLN A C 1
ATOM 1949 O O . GLN A 1 242 ? 4.072 10.879 -22.015 1.00 83.25 242 GLN A O 1
ATOM 1954 N N . ALA A 1 243 ? 5.173 10.514 -23.943 1.00 82.94 243 ALA A N 1
ATOM 1955 C CA . ALA A 1 243 ? 4.961 11.859 -24.466 1.00 82.94 243 ALA A CA 1
ATOM 1956 C C . ALA A 1 243 ? 3.470 12.195 -24.636 1.00 82.94 243 ALA A C 1
ATOM 1958 O O . ALA A 1 243 ? 3.093 13.352 -24.484 1.00 82.94 243 ALA A O 1
ATOM 1959 N N . SER A 1 244 ? 2.617 11.195 -24.890 1.00 81.94 244 SER A N 1
ATOM 1960 C CA . SER A 1 244 ? 1.164 11.387 -24.999 1.00 81.94 244 SER A CA 1
ATOM 1961 C C . SER A 1 244 ? 0.473 11.713 -23.666 1.00 81.94 244 SER A C 1
ATOM 1963 O O . SER A 1 244 ? -0.611 12.294 -23.667 1.00 81.94 244 SER A O 1
ATOM 1965 N N . TYR A 1 245 ? 1.108 11.375 -22.537 1.00 74.06 245 TYR A N 1
ATOM 1966 C CA . TYR A 1 245 ? 0.575 11.606 -21.189 1.00 74.06 245 TYR A CA 1
ATOM 1967 C C . TYR A 1 245 ? 1.217 12.802 -20.489 1.00 74.06 245 TYR A C 1
ATOM 1969 O O . TYR A 1 245 ? 0.594 13.416 -19.627 1.00 74.06 245 TYR A O 1
ATOM 1977 N N . SER A 1 246 ? 2.456 13.148 -20.847 1.00 67.75 246 SER A N 1
ATOM 1978 C CA . SER A 1 246 ? 3.127 14.332 -20.318 1.00 67.75 246 SER A CA 1
ATOM 1979 C C . SER A 1 246 ? 4.105 14.930 -21.330 1.00 67.75 246 SER A C 1
ATOM 1981 O O . SER A 1 246 ? 5.099 14.309 -21.717 1.00 67.75 246 SER A O 1
ATOM 1983 N N . GLU A 1 247 ? 3.877 16.190 -21.709 1.00 65.06 247 GLU A N 1
ATOM 1984 C CA . GLU A 1 247 ? 4.858 17.002 -22.440 1.00 65.06 247 GLU A CA 1
ATOM 1985 C C . GLU A 1 247 ? 5.905 17.562 -21.465 1.00 65.06 247 GLU A C 1
ATOM 1987 O O . GLU A 1 247 ? 6.038 18.768 -21.254 1.00 65.06 247 GLU A O 1
ATOM 1992 N N . SER A 1 248 ? 6.637 16.664 -20.803 1.00 75.88 248 SER A N 1
ATOM 1993 C CA . SER A 1 248 ? 7.670 17.054 -19.848 1.00 75.88 248 SER A CA 1
ATOM 1994 C C . SER A 1 248 ? 9.015 17.281 -20.547 1.00 75.88 248 SER A C 1
ATOM 1996 O O . SER A 1 248 ? 9.380 16.616 -21.525 1.00 75.88 248 SER A O 1
ATOM 1998 N N . ARG A 1 249 ? 9.807 18.218 -20.011 1.00 84.31 249 ARG A N 1
ATOM 1999 C CA . ARG A 1 249 ? 11.194 18.445 -20.450 1.00 84.31 249 ARG A CA 1
ATOM 2000 C C . ARG A 1 249 ? 12.038 17.169 -20.334 1.00 84.31 249 ARG A C 1
ATOM 2002 O O . ARG A 1 249 ? 12.925 16.956 -21.159 1.00 84.31 249 ARG A O 1
ATOM 2009 N N . GLU A 1 250 ? 11.747 16.328 -19.344 1.00 85.94 250 GLU A N 1
ATOM 2010 C CA . GLU A 1 250 ? 12.412 15.042 -19.118 1.00 85.94 250 GLU A CA 1
ATOM 2011 C C . GLU A 1 250 ? 12.145 14.060 -20.258 1.00 85.94 250 GLU A C 1
ATOM 2013 O O . GLU A 1 250 ? 13.090 13.473 -20.787 1.00 85.94 250 GLU A O 1
ATOM 2018 N N . THR A 1 251 ? 10.890 13.946 -20.703 1.00 87.19 251 THR A N 1
ATOM 2019 C CA . THR A 1 251 ? 10.510 13.086 -21.832 1.00 87.19 251 THR A CA 1
ATOM 2020 C C . THR A 1 251 ? 11.194 13.542 -23.124 1.00 87.19 251 THR A C 1
ATOM 2022 O O . THR A 1 251 ? 11.747 12.729 -23.866 1.00 87.19 251 THR A O 1
ATOM 2025 N N . ILE A 1 252 ? 11.244 14.855 -23.379 1.00 88.06 252 ILE A N 1
ATOM 2026 C CA . ILE A 1 252 ? 11.942 15.422 -24.547 1.00 88.06 252 ILE A CA 1
ATOM 2027 C C . ILE A 1 252 ? 13.449 15.129 -24.491 1.00 88.06 252 ILE A C 1
ATOM 2029 O O . ILE A 1 252 ? 14.059 14.796 -25.510 1.00 88.06 252 ILE A O 1
ATOM 2033 N N . ASN A 1 253 ? 14.069 15.261 -23.318 1.00 89.69 253 ASN A N 1
ATOM 2034 C CA . ASN A 1 253 ? 15.486 14.954 -23.140 1.00 89.69 253 ASN A CA 1
ATOM 2035 C C . ASN A 1 253 ? 15.773 13.461 -23.350 1.00 89.69 253 ASN A C 1
ATOM 2037 O O . ASN A 1 253 ? 16.720 13.126 -24.063 1.00 89.69 253 ASN A O 1
ATOM 2041 N N . ALA A 1 254 ? 14.929 12.578 -22.815 1.00 91.31 254 ALA A N 1
ATOM 2042 C CA . ALA A 1 254 ? 15.019 11.136 -23.028 1.00 91.31 254 ALA A CA 1
ATOM 2043 C C . ALA A 1 254 ? 14.906 10.774 -24.521 1.00 91.31 254 ALA A C 1
ATOM 2045 O O . ALA A 1 254 ? 15.738 10.030 -25.035 1.00 91.31 254 ALA A O 1
ATOM 2046 N N . LEU A 1 255 ? 13.963 11.379 -25.256 1.00 90.25 255 LEU A N 1
ATOM 2047 C CA . LEU A 1 255 ? 13.830 11.206 -26.710 1.00 90.25 255 LEU A CA 1
ATOM 2048 C C . LEU A 1 255 ? 15.089 11.635 -27.477 1.00 90.25 255 LEU A C 1
ATOM 2050 O O . LEU A 1 255 ? 15.504 10.950 -28.412 1.00 90.25 255 LEU A O 1
ATOM 2054 N N . LYS A 1 256 ? 15.732 12.745 -27.089 1.00 90.69 256 LYS A N 1
ATOM 2055 C CA . LYS A 1 256 ? 17.000 13.184 -27.703 1.00 90.69 256 LYS A CA 1
ATOM 2056 C C . LYS A 1 256 ? 18.125 12.178 -27.461 1.00 90.69 256 LYS A C 1
ATOM 2058 O O . LYS A 1 256 ? 18.868 11.876 -28.394 1.00 90.69 256 LYS A O 1
ATOM 2063 N N . LYS A 1 257 ? 18.230 11.654 -26.236 1.00 92.44 257 LYS A N 1
ATOM 2064 C CA . LYS A 1 257 ? 19.224 10.638 -25.855 1.00 92.44 257 LYS A CA 1
ATOM 2065 C C . LYS A 1 257 ? 18.998 9.334 -26.631 1.00 92.44 257 LYS A C 1
ATOM 2067 O O . LYS A 1 257 ? 19.925 8.832 -27.263 1.00 92.44 257 LYS A O 1
ATOM 2072 N N . ALA A 1 258 ? 17.754 8.858 -26.698 1.00 91.06 258 ALA A N 1
ATOM 2073 C CA . ALA A 1 258 ? 17.381 7.679 -27.480 1.00 91.06 258 ALA A CA 1
ATOM 2074 C C . ALA A 1 258 ? 17.656 7.855 -28.983 1.00 91.06 258 ALA A C 1
ATOM 2076 O O . ALA A 1 258 ? 18.168 6.944 -29.631 1.00 91.06 258 ALA A O 1
ATOM 2077 N N . ARG A 1 259 ? 17.388 9.043 -29.539 1.00 88.75 259 ARG A N 1
ATOM 2078 C CA . ARG A 1 259 ? 17.711 9.359 -30.935 1.00 88.75 259 ARG A CA 1
ATOM 2079 C C . ARG A 1 259 ? 19.214 9.314 -31.210 1.00 88.75 259 ARG A C 1
ATOM 2081 O O . ARG A 1 259 ? 19.618 8.691 -32.184 1.00 88.75 259 ARG A O 1
ATOM 2088 N N . ALA A 1 260 ? 20.035 9.932 -30.361 1.00 88.69 260 ALA A N 1
ATOM 2089 C CA . ALA A 1 260 ? 21.490 9.914 -30.524 1.00 88.69 260 ALA A CA 1
ATOM 2090 C C . ALA A 1 260 ? 22.055 8.481 -30.496 1.00 88.69 260 ALA A C 1
ATOM 2092 O O . ALA A 1 260 ? 22.928 8.142 -31.294 1.00 88.69 260 ALA A O 1
ATOM 2093 N N . TRP A 1 261 ? 21.516 7.620 -29.626 1.00 90.88 261 TRP A N 1
ATOM 2094 C CA . TRP A 1 261 ? 21.840 6.192 -29.610 1.00 90.88 261 TRP A CA 1
ATOM 2095 C C . TRP A 1 261 ? 21.399 5.480 -30.895 1.00 90.88 261 TRP A C 1
ATOM 2097 O O . TRP A 1 261 ? 22.197 4.748 -31.478 1.00 90.88 261 TRP A O 1
ATOM 2107 N N . ALA A 1 262 ? 20.179 5.717 -31.382 1.00 86.12 262 ALA A N 1
ATOM 2108 C CA . ALA A 1 262 ? 19.693 5.112 -32.623 1.00 86.12 262 ALA A CA 1
ATOM 2109 C C . ALA A 1 262 ? 20.555 5.518 -33.835 1.00 86.12 262 ALA A C 1
ATOM 2111 O O . ALA A 1 262 ? 20.944 4.658 -34.623 1.00 86.12 262 ALA A O 1
ATOM 2112 N N . ASP A 1 263 ? 20.931 6.798 -33.934 1.00 85.75 263 ASP A N 1
ATOM 2113 C CA . ASP A 1 263 ? 21.796 7.331 -34.996 1.00 85.75 263 ASP A CA 1
ATOM 2114 C C . ASP A 1 263 ? 23.228 6.752 -34.944 1.00 85.75 263 ASP A C 1
ATOM 2116 O O . ASP A 1 263 ? 23.932 6.744 -35.955 1.00 85.75 263 ASP A O 1
ATOM 2120 N N . SER A 1 264 ? 23.659 6.240 -33.783 1.00 83.56 264 SER A N 1
ATOM 2121 C CA . SER A 1 264 ? 24.960 5.581 -33.597 1.00 83.56 264 SER A CA 1
ATOM 2122 C C . SER A 1 264 ? 24.993 4.122 -34.073 1.00 83.56 264 SER A C 1
ATOM 2124 O O . SER A 1 264 ? 26.078 3.551 -34.219 1.00 83.56 264 SER A O 1
ATOM 2126 N N . LYS A 1 265 ? 23.830 3.502 -34.323 1.00 78.31 265 LYS A N 1
ATOM 2127 C CA . LYS A 1 265 ? 23.761 2.113 -34.790 1.00 78.31 265 LYS A CA 1
ATOM 2128 C C . LYS A 1 265 ? 24.088 2.032 -36.287 1.00 78.31 265 LYS A C 1
ATOM 2130 O O . LYS A 1 265 ? 23.694 2.910 -37.057 1.00 78.31 265 LYS A O 1
ATOM 2135 N N . PRO A 1 266 ? 24.807 0.986 -36.732 1.00 73.50 266 PRO A N 1
ATOM 2136 C CA . PRO A 1 266 ? 25.070 0.787 -38.151 1.00 73.50 266 PRO A CA 1
ATOM 2137 C C . PRO A 1 266 ? 23.743 0.651 -38.906 1.00 73.50 266 PRO A C 1
ATOM 2139 O O . PRO A 1 266 ? 22.861 -0.103 -38.495 1.00 73.50 266 PRO A O 1
ATOM 2142 N N . LYS A 1 267 ? 23.595 1.406 -39.999 1.00 69.50 267 LYS A N 1
ATOM 2143 C CA . LYS A 1 267 ? 22.430 1.293 -40.883 1.00 69.50 267 LYS A CA 1
ATOM 2144 C C . LYS A 1 267 ? 22.461 -0.087 -41.541 1.00 69.50 267 LYS A C 1
ATOM 2146 O O . LYS A 1 267 ? 23.485 -0.440 -42.127 1.00 69.50 267 LYS A O 1
ATOM 2151 N N . ALA A 1 268 ? 21.375 -0.841 -41.375 1.00 57.19 268 ALA A N 1
ATOM 2152 C CA . ALA A 1 268 ? 21.151 -2.110 -42.064 1.00 57.19 268 ALA A CA 1
ATOM 2153 C C . ALA A 1 268 ? 21.118 -1.919 -43.587 1.00 57.19 268 ALA A C 1
ATOM 2155 O O . ALA A 1 268 ? 20.657 -0.840 -44.033 1.00 57.19 268 ALA A O 1
#

Foldseek 3Di:
DPDDLVCLVVQCPDPDPVSNLVSLVVQVVVLVVVVVPDDLVVNLVCLVPPPRLLLSDDLVVSVVVLVVNPVRDDPVVSLVSLLVNLLSCLLVVSLVSNVSSLVSDPAQREDECVSQALRADVSSLVSCVVCLVSYAYQAAQDGPQVSHHCHVVSVLSSNLSHQQVNNQCCLLPNPDALLSLQSVLVCLLVCSCPPSYDPLSNLQSVLSNLLNQLVVDPDLVSLCVSCVVDDLVSNVVSLVSNCVRDVDPSSVSSVVSSVVNVVPDDDD

Radius of gyration: 24.56 Å; chains: 1; bounding box: 52×32×86 Å

Secondary structure (DSSP, 8-state):
----HHHHHHHTT-SSHHHHHHHHHHHHHHHHHHHTTS-HHHHHHHHHHS---GGGS-HHHHHHHHHHHHTTS-HHHHHHHHHHHHHHHHHTT-HHHHHHHHHH-SSPEEE-GGGGTTT--HHHHHHHHHTGGGEEEPP-----GGGSTTHHHHHHHHHHHS-HHHHHHHHHHS---GGGGHHHHHHHHTTTTTTTS-HHHHHHHHHHHHHHHHHS---HHHHHHHHTTS-HHHHHHHHHHHHHH---HHHHHHHHHHHHHHHHSPP-